Protein AF-A0A949HS24-F1 (afdb_monomer)

Secondary structure (DSSP, 8-state):
---------------------------SEEEEEEE-EETTEE--EEEEEEEEEESSSSS--B-S--EEEEEEEEBTTEEEEEEE--S--SSS-EEEEEEEEETT-SSPEEEEEEEEE---SS-STTTTTS-----S---TTEEETTEEE---SS-EE-STT-EE-S-BS-EE-STT-EE-S-BS-EE-STT-EE-SSBS-EE-STT-EE-S-BS-EE-STT-EE-S-BS-EE-STT-EE-S-BS-EE-SS-EE-S-BS-EE-SBS-EE-S-BS-EEPP-TT-B--EE-S-BS-EE-STT-EE-S-BS-EE-TT-TT-EE-S-BS-EE---

Structure (mmCIF, N/CA/C/O backbone):
data_AF-A0A949HS24-F1
#
_entry.id   AF-A0A949HS24-F1
#
loop_
_atom_site.group_PDB
_atom_site.id
_atom_site.type_symbol
_atom_site.label_atom_id
_atom_site.label_alt_id
_atom_site.label_comp_id
_atom_site.label_asym_id
_atom_site.label_entity_id
_atom_site.label_seq_id
_atom_site.pdbx_PDB_ins_code
_atom_site.Cartn_x
_atom_site.Cartn_y
_atom_site.Cartn_z
_atom_site.occupancy
_atom_site.B_iso_or_equiv
_atom_site.auth_seq_id
_atom_site.auth_comp_id
_atom_site.auth_asym_id
_atom_site.auth_atom_id
_atom_site.pdbx_PDB_model_num
ATOM 1 N N . MET A 1 1 ? 29.699 24.352 -92.758 1.00 46.31 1 MET A N 1
ATOM 2 C CA . MET A 1 1 ? 29.637 25.469 -91.787 1.00 46.31 1 MET A CA 1
ATOM 3 C C . MET A 1 1 ? 28.162 25.779 -91.529 1.00 46.31 1 MET A C 1
ATOM 5 O O . MET A 1 1 ? 27.441 25.884 -92.511 1.00 46.31 1 MET A O 1
ATOM 9 N N . LYS A 1 2 ? 27.755 25.915 -90.252 1.00 34.47 2 LYS A N 1
ATOM 10 C CA . LYS A 1 2 ? 26.398 26.187 -89.699 1.00 34.47 2 LYS A CA 1
ATOM 11 C C . LYS A 1 2 ? 25.590 24.983 -89.157 1.00 34.47 2 LYS A C 1
ATOM 13 O O . LYS A 1 2 ? 24.957 24.249 -89.901 1.00 34.47 2 LYS A O 1
ATOM 18 N N . SER A 1 3 ? 25.653 24.864 -87.823 1.00 43.09 3 SER A N 1
ATOM 19 C CA . SER A 1 3 ? 24.586 24.655 -86.820 1.00 43.09 3 SER A CA 1
ATOM 20 C C . SER A 1 3 ? 23.278 23.958 -87.217 1.00 43.09 3 SER A C 1
ATOM 22 O O . SER A 1 3 ? 22.531 24.488 -88.039 1.00 43.09 3 SER A O 1
ATOM 24 N N . ARG A 1 4 ? 22.925 22.891 -86.474 1.00 35.28 4 ARG A N 1
ATOM 25 C CA . ARG A 1 4 ? 21.539 22.569 -86.086 1.00 35.28 4 ARG A CA 1
ATOM 26 C C . ARG A 1 4 ? 21.479 21.976 -84.670 1.00 35.28 4 ARG A C 1
ATOM 28 O O . ARG A 1 4 ? 22.065 20.938 -84.392 1.00 35.28 4 ARG A O 1
ATOM 35 N N . ILE A 1 5 ? 20.756 22.685 -83.810 1.00 43.66 5 ILE A N 1
ATOM 36 C CA . ILE A 1 5 ? 20.233 22.289 -82.495 1.00 43.66 5 ILE A CA 1
ATOM 37 C C . ILE A 1 5 ? 19.350 21.040 -82.644 1.00 43.66 5 ILE A C 1
ATOM 39 O O . ILE A 1 5 ? 18.548 21.011 -83.574 1.00 43.66 5 ILE A O 1
ATOM 43 N N . LEU A 1 6 ? 19.410 20.082 -81.709 1.00 28.95 6 LEU A N 1
ATOM 44 C CA . LEU A 1 6 ? 18.224 19.303 -81.330 1.00 28.95 6 LEU A CA 1
ATOM 45 C C . LEU A 1 6 ? 18.291 18.865 -79.859 1.00 28.95 6 LEU A C 1
ATOM 47 O O . LEU A 1 6 ? 19.141 18.083 -79.442 1.00 28.95 6 LEU A O 1
ATOM 51 N N . MET A 1 7 ? 17.363 19.429 -79.094 1.00 38.25 7 MET A N 1
ATOM 52 C CA . MET A 1 7 ? 16.949 19.028 -77.756 1.00 38.25 7 MET A CA 1
ATOM 53 C C . MET A 1 7 ? 16.260 17.660 -77.855 1.00 38.25 7 MET A C 1
ATOM 55 O O . MET A 1 7 ? 15.370 17.503 -78.689 1.00 38.25 7 MET A O 1
ATOM 59 N N . PHE A 1 8 ? 16.643 16.684 -77.029 1.00 32.34 8 PHE A N 1
ATOM 60 C CA . PHE A 1 8 ? 15.921 15.413 -76.924 1.00 32.34 8 PHE A CA 1
ATOM 61 C C . PHE A 1 8 ? 15.539 15.126 -75.476 1.00 32.34 8 PHE A C 1
ATOM 63 O O . PHE A 1 8 ? 16.368 14.830 -74.618 1.00 32.34 8 PHE A O 1
ATOM 70 N N . THR A 1 9 ? 14.237 15.244 -75.245 1.00 33.06 9 THR A N 1
ATOM 71 C CA . THR A 1 9 ? 13.494 14.816 -74.067 1.00 33.06 9 THR A CA 1
ATOM 72 C C . THR A 1 9 ? 13.588 13.297 -73.922 1.00 33.06 9 THR A C 1
ATOM 74 O O . THR A 1 9 ? 13.291 12.566 -74.866 1.00 33.06 9 THR A O 1
ATOM 77 N N . VAL A 1 10 ? 13.980 12.811 -72.744 1.00 32.09 10 VAL A N 1
ATOM 78 C CA . VAL A 1 10 ? 13.960 11.381 -72.407 1.00 32.09 10 VAL A CA 1
ATOM 79 C C . VAL A 1 10 ? 12.617 11.063 -71.753 1.00 32.09 10 VAL A C 1
ATOM 81 O O . VAL A 1 10 ? 12.329 11.522 -70.651 1.00 32.09 10 VAL A O 1
ATOM 84 N N . LEU A 1 11 ? 11.792 10.283 -72.451 1.00 29.22 11 LEU A N 1
ATOM 85 C CA . LEU A 1 11 ? 10.584 9.666 -71.912 1.00 29.22 11 LEU A CA 1
ATOM 86 C C . LEU A 1 11 ? 10.988 8.371 -71.192 1.00 29.22 11 LEU A C 1
ATOM 88 O O . LEU A 1 11 ? 11.391 7.403 -71.835 1.00 29.22 11 LEU A O 1
ATOM 92 N N . VAL A 1 12 ? 10.906 8.356 -69.862 1.00 35.06 12 VAL A N 1
ATOM 93 C CA . VAL A 1 12 ? 11.122 7.149 -69.051 1.00 35.06 12 VAL A CA 1
ATOM 94 C C . VAL A 1 12 ? 9.802 6.383 -68.957 1.00 35.06 12 VAL A C 1
ATOM 96 O O . VAL A 1 12 ? 8.888 6.807 -68.257 1.00 35.06 12 VAL A O 1
ATOM 99 N N . LEU A 1 13 ? 9.699 5.243 -69.645 1.00 31.75 13 LEU A N 1
ATOM 100 C CA . LEU A 1 13 ? 8.680 4.234 -69.348 1.00 31.75 13 LEU A CA 1
ATOM 101 C C . LEU A 1 13 ? 9.205 3.328 -68.227 1.00 31.75 13 LEU A C 1
ATOM 103 O O . LEU A 1 13 ? 10.006 2.424 -68.463 1.00 31.75 13 LEU A O 1
ATOM 107 N N . ALA A 1 14 ? 8.760 3.593 -66.999 1.00 34.56 14 ALA A N 1
ATOM 108 C CA . ALA A 1 14 ? 8.980 2.721 -65.854 1.00 34.56 14 ALA A CA 1
ATOM 109 C C . ALA A 1 14 ? 7.947 1.582 -65.875 1.00 34.56 14 ALA A C 1
ATOM 111 O O . ALA A 1 14 ? 6.779 1.796 -65.565 1.00 34.56 14 ALA A O 1
ATOM 112 N N . ASN A 1 15 ? 8.371 0.368 -66.229 1.00 34.06 15 ASN A N 1
ATOM 113 C CA . ASN A 1 15 ? 7.622 -0.839 -65.882 1.00 34.06 15 ASN A CA 1
ATOM 114 C C . ASN A 1 15 ? 8.019 -1.235 -64.455 1.00 34.06 15 ASN A C 1
ATOM 116 O O . ASN A 1 15 ? 9.086 -1.806 -64.235 1.00 34.06 15 ASN A O 1
ATOM 120 N N . SER A 1 16 ? 7.184 -0.884 -63.480 1.00 33.69 16 SER A N 1
ATOM 121 C CA . SER A 1 16 ? 7.313 -1.319 -62.092 1.00 33.69 16 SER A CA 1
ATOM 122 C C . SER A 1 16 ? 6.745 -2.731 -61.935 1.00 33.69 16 SER A C 1
ATOM 124 O O . SER A 1 16 ? 5.535 -2.935 -61.940 1.00 33.69 16 SER A O 1
ATOM 126 N N . ILE A 1 17 ? 7.621 -3.721 -61.755 1.00 40.28 17 ILE A N 1
ATOM 127 C CA . ILE A 1 17 ? 7.233 -4.998 -61.144 1.00 40.28 17 ILE A CA 1
ATOM 128 C C . ILE A 1 17 ? 7.280 -4.778 -59.623 1.00 40.28 17 ILE A C 1
ATOM 130 O O . ILE A 1 17 ? 8.363 -4.502 -59.103 1.00 40.28 17 ILE A O 1
ATOM 134 N N . PRO A 1 18 ? 6.160 -4.866 -58.881 1.00 39.09 18 PRO A N 1
ATOM 135 C CA . PRO A 1 18 ? 6.202 -4.775 -57.430 1.00 39.09 18 PRO A CA 1
ATOM 136 C C . PRO A 1 18 ? 6.715 -6.105 -56.870 1.00 39.09 18 PRO A C 1
ATOM 138 O O . PRO A 1 18 ? 5.983 -7.091 -56.804 1.00 39.09 18 PRO A O 1
ATOM 141 N N . VAL A 1 19 ? 7.979 -6.149 -56.448 1.00 41.03 19 VAL A N 1
ATOM 142 C CA . VAL A 1 19 ? 8.436 -7.209 -55.543 1.00 41.03 19 VAL A CA 1
ATOM 143 C C . VAL A 1 19 ? 7.942 -6.839 -54.149 1.00 41.03 19 VAL A C 1
ATOM 145 O O . VAL A 1 19 ? 8.455 -5.923 -53.511 1.00 41.03 19 VAL A O 1
ATOM 148 N N . ILE A 1 20 ? 6.902 -7.536 -53.692 1.00 43.12 20 ILE A N 1
ATOM 149 C CA . ILE A 1 20 ? 6.440 -7.485 -52.305 1.00 43.12 20 ILE A CA 1
ATOM 150 C C . ILE A 1 20 ? 7.505 -8.188 -51.462 1.00 43.12 20 ILE A C 1
ATOM 152 O O . ILE A 1 20 ? 7.497 -9.414 -51.357 1.00 43.12 20 ILE A O 1
ATOM 156 N N . ASN A 1 21 ? 8.431 -7.433 -50.871 1.00 38.75 21 ASN A N 1
ATOM 157 C CA . ASN A 1 21 ? 9.353 -8.002 -49.897 1.00 38.75 21 ASN A CA 1
ATOM 158 C C . ASN A 1 21 ? 8.665 -7.997 -48.528 1.00 38.75 21 ASN A C 1
ATOM 160 O O . ASN A 1 21 ? 8.475 -6.949 -47.911 1.00 38.75 21 ASN A O 1
ATOM 164 N N . ARG A 1 22 ? 8.224 -9.178 -48.082 1.00 40.25 22 ARG A N 1
ATOM 165 C CA . ARG A 1 22 ? 7.736 -9.366 -46.714 1.00 40.25 22 ARG A CA 1
ATOM 166 C C . ARG A 1 22 ? 8.918 -9.209 -45.760 1.00 40.25 22 ARG A C 1
ATOM 168 O O . ARG A 1 22 ? 9.948 -9.847 -45.956 1.00 40.25 22 ARG A O 1
ATOM 175 N N . GLY A 1 23 ? 8.751 -8.350 -44.757 1.00 39.53 23 GLY A N 1
ATOM 176 C CA . GLY A 1 23 ? 9.750 -8.076 -43.732 1.00 39.53 23 GLY A CA 1
ATOM 177 C C . GLY A 1 23 ? 10.108 -9.331 -42.942 1.00 39.53 23 GLY A C 1
ATOM 178 O O . GLY A 1 23 ? 9.367 -9.748 -42.057 1.00 39.53 23 GLY A O 1
ATOM 179 N N . PHE A 1 24 ? 11.263 -9.902 -43.262 1.00 40.25 24 PHE A N 1
ATOM 180 C CA . PHE A 1 24 ? 12.080 -10.658 -42.324 1.00 40.25 24 PHE A CA 1
ATOM 181 C C . PHE A 1 24 ? 13.229 -9.746 -41.899 1.00 40.25 24 PHE A C 1
ATOM 183 O O . PHE A 1 24 ? 13.672 -8.924 -42.702 1.00 40.25 24 PHE A O 1
ATOM 190 N N . ALA A 1 25 ? 13.674 -9.863 -40.646 1.00 43.44 25 ALA A N 1
ATOM 191 C CA . ALA A 1 25 ? 14.806 -9.120 -40.100 1.00 43.44 25 ALA A CA 1
ATOM 192 C C . ALA A 1 25 ? 15.972 -9.118 -41.104 1.00 43.44 25 ALA A C 1
ATOM 194 O O . ALA A 1 25 ? 16.577 -10.155 -41.377 1.00 43.44 25 ALA A O 1
ATOM 195 N N . GLN A 1 26 ? 16.208 -7.966 -41.730 1.00 52.50 26 GLN A N 1
ATOM 196 C CA . GLN A 1 26 ? 17.158 -7.842 -42.824 1.00 52.50 26 GLN A CA 1
ATOM 197 C C . GLN A 1 26 ? 18.569 -7.896 -42.225 1.00 52.50 26 GLN A C 1
ATOM 199 O O . GLN A 1 26 ? 18.889 -7.113 -41.331 1.00 52.50 26 GLN A O 1
ATOM 204 N N . GLY A 1 27 ? 19.384 -8.861 -42.664 1.00 61.06 27 GLY A N 1
ATOM 205 C CA . GLY A 1 27 ? 20.798 -8.937 -42.288 1.00 61.06 27 GLY A CA 1
ATOM 206 C C . GLY A 1 27 ? 21.569 -7.672 -42.692 1.00 61.06 27 GLY A C 1
ATOM 207 O O . GLY A 1 27 ? 21.056 -6.830 -43.425 1.00 61.06 27 GLY A O 1
ATOM 208 N N . THR A 1 28 ? 22.819 -7.543 -42.244 1.00 71.69 28 THR A N 1
ATOM 209 C CA . THR A 1 28 ? 23.686 -6.374 -42.512 1.00 71.69 28 THR A CA 1
ATOM 210 C C . THR A 1 28 ? 24.100 -6.226 -43.982 1.00 71.69 28 THR A C 1
ATOM 212 O O . THR A 1 28 ? 24.678 -5.210 -44.369 1.00 71.69 28 THR A O 1
ATOM 215 N N . VAL A 1 29 ? 23.759 -7.210 -44.819 1.00 80.12 29 VAL A N 1
ATOM 216 C CA . VAL A 1 29 ? 23.989 -7.192 -46.261 1.00 80.12 29 VAL A CA 1
ATOM 217 C C . VAL A 1 29 ? 23.013 -6.263 -46.988 1.00 80.12 29 VAL A C 1
ATOM 219 O O . VAL A 1 29 ? 21.792 -6.339 -46.833 1.00 80.12 29 VAL A O 1
ATOM 222 N N . PHE A 1 30 ? 23.546 -5.427 -47.872 1.00 80.44 30 PHE A N 1
ATOM 223 C CA . PHE A 1 30 ? 22.763 -4.632 -48.812 1.00 80.44 30 PHE A CA 1
ATOM 224 C C . PHE A 1 30 ? 23.268 -4.818 -50.242 1.00 80.44 30 PHE A C 1
ATOM 226 O O . PHE A 1 30 ? 24.406 -5.209 -50.487 1.00 80.44 30 PHE A O 1
ATOM 233 N N . THR A 1 31 ? 22.397 -4.553 -51.214 1.00 85.44 31 THR A N 1
ATOM 234 C CA . THR A 1 31 ? 22.759 -4.602 -52.634 1.00 85.44 31 THR A CA 1
ATOM 235 C C . THR A 1 31 ? 23.235 -3.229 -53.086 1.00 85.44 31 THR A C 1
ATOM 237 O O . THR A 1 31 ? 22.497 -2.252 -52.976 1.00 85.44 31 THR A O 1
ATOM 240 N N . TYR A 1 32 ? 24.445 -3.162 -53.630 1.00 88.31 32 TYR A N 1
ATOM 241 C CA . TYR A 1 32 ? 24.998 -1.968 -54.251 1.00 88.31 32 TYR A CA 1
ATOM 242 C C . TYR A 1 32 ? 24.965 -2.111 -55.777 1.00 88.31 32 TYR A C 1
ATOM 244 O O . TYR A 1 32 ? 25.468 -3.089 -56.336 1.00 88.31 32 TYR A O 1
ATOM 252 N N . GLN A 1 33 ? 24.356 -1.135 -56.450 1.00 89.69 33 GLN A N 1
ATOM 253 C CA . GLN A 1 33 ? 24.297 -1.054 -57.909 1.00 89.69 33 GLN A CA 1
ATOM 254 C C . GLN A 1 33 ? 25.063 0.174 -58.381 1.00 89.69 33 GLN A C 1
ATOM 256 O O . GLN A 1 33 ? 24.811 1.286 -57.918 1.00 89.69 33 GLN A O 1
ATOM 261 N N . GLY A 1 34 ? 25.985 -0.028 -59.319 1.00 88.94 34 GLY A N 1
ATOM 262 C CA . GLY A 1 34 ? 26.837 1.032 -59.842 1.00 88.94 34 GLY A CA 1
ATOM 263 C C . GLY A 1 34 ? 26.963 0.982 -61.359 1.00 88.94 34 GLY A C 1
ATOM 264 O O . GLY A 1 34 ? 26.613 -0.009 -62.006 1.00 88.94 34 GLY A O 1
ATOM 265 N N . ARG A 1 35 ? 27.481 2.074 -61.932 1.00 90.81 35 ARG A N 1
ATOM 266 C CA . ARG A 1 35 ? 27.842 2.158 -63.349 1.00 90.81 35 ARG A CA 1
ATOM 267 C C . ARG A 1 35 ? 29.320 2.503 -63.508 1.00 90.81 35 ARG A C 1
ATOM 269 O O . ARG A 1 35 ? 29.745 3.582 -63.110 1.00 90.81 35 ARG A O 1
ATOM 276 N N . LEU A 1 36 ? 30.075 1.613 -64.137 1.00 89.75 36 LEU A N 1
ATOM 277 C CA . LEU A 1 36 ? 31.473 1.768 -64.506 1.00 89.75 36 LEU A CA 1
ATOM 278 C C . LEU A 1 36 ? 31.596 2.246 -65.960 1.00 89.75 36 LEU A C 1
ATOM 280 O O . LEU A 1 36 ? 31.077 1.628 -66.893 1.00 89.75 36 LEU A O 1
ATOM 284 N N . ILE A 1 37 ? 32.307 3.353 -66.155 1.00 86.56 37 ILE A N 1
ATOM 285 C CA . ILE A 1 37 ? 32.570 3.950 -67.467 1.00 86.56 37 ILE A CA 1
ATOM 286 C C . ILE A 1 37 ? 34.082 4.006 -67.661 1.00 86.56 37 ILE A C 1
ATOM 288 O O . ILE A 1 37 ? 34.811 4.424 -66.766 1.00 86.56 37 ILE A O 1
ATOM 292 N N . THR A 1 38 ? 34.543 3.585 -68.833 1.00 80.69 38 THR A N 1
ATOM 293 C CA . THR A 1 38 ? 35.940 3.711 -69.261 1.00 80.69 38 THR A CA 1
ATOM 294 C C . THR A 1 38 ? 36.091 4.891 -70.220 1.00 80.69 38 THR A C 1
ATOM 296 O O . THR A 1 38 ? 35.104 5.453 -70.698 1.00 80.69 38 THR A O 1
ATOM 299 N N . THR A 1 39 ? 37.326 5.240 -70.575 1.00 78.62 39 THR A N 1
ATOM 300 C CA . THR A 1 39 ? 37.609 6.264 -71.597 1.00 78.62 39 THR A CA 1
ATOM 301 C C . THR A 1 39 ? 37.005 5.945 -72.970 1.00 78.62 39 THR A C 1
ATOM 303 O O . THR A 1 39 ? 36.770 6.863 -73.749 1.00 78.62 39 THR A O 1
ATOM 306 N N . ASN A 1 40 ? 36.693 4.674 -73.245 1.00 79.81 40 ASN A N 1
ATOM 307 C CA . ASN A 1 40 ? 36.136 4.202 -74.515 1.00 79.81 40 ASN A CA 1
ATOM 308 C C . ASN A 1 40 ? 34.626 3.899 -74.447 1.00 79.81 40 ASN A C 1
ATOM 310 O O . ASN A 1 40 ? 34.084 3.274 -75.357 1.00 79.81 40 ASN A O 1
ATOM 314 N N . GLY A 1 41 ? 33.939 4.324 -73.380 1.00 85.44 41 GLY A N 1
ATOM 315 C CA . GLY A 1 41 ? 32.509 4.075 -73.166 1.00 85.44 41 GLY A CA 1
ATOM 316 C C . GLY A 1 41 ? 32.217 3.135 -71.988 1.00 85.44 41 GLY A C 1
ATOM 317 O O . GLY A 1 41 ? 33.103 2.876 -71.166 1.00 85.44 41 GLY A O 1
ATOM 318 N N . PRO A 1 42 ? 30.966 2.654 -71.845 1.00 88.75 42 PRO A N 1
ATOM 319 C CA . PRO A 1 42 ? 30.566 1.781 -70.742 1.00 88.75 42 PRO A CA 1
ATOM 320 C C . PRO A 1 42 ? 31.430 0.517 -70.677 1.00 88.75 42 PRO A C 1
ATOM 322 O O . PRO A 1 42 ? 31.668 -0.128 -71.696 1.00 88.75 42 PRO A O 1
ATOM 325 N N . ALA A 1 43 ? 31.903 0.163 -69.482 1.00 87.56 43 ALA A N 1
ATOM 326 C CA . ALA A 1 43 ? 32.739 -1.020 -69.298 1.00 87.56 43 ALA A CA 1
ATOM 327 C C . ALA A 1 43 ? 31.958 -2.320 -69.571 1.00 87.56 43 ALA A C 1
ATOM 329 O O . ALA A 1 43 ? 30.753 -2.400 -69.321 1.00 87.56 43 ALA A O 1
ATOM 330 N N . ALA A 1 44 ? 32.645 -3.353 -70.055 1.00 88.50 44 ALA A N 1
ATOM 331 C CA . ALA A 1 44 ? 32.075 -4.681 -70.253 1.00 88.50 44 ALA A CA 1
ATOM 332 C C . ALA A 1 44 ? 33.119 -5.760 -69.938 1.00 88.50 44 ALA A C 1
ATOM 334 O O . ALA A 1 44 ? 34.287 -5.604 -70.290 1.00 88.50 44 ALA A O 1
ATOM 335 N N . GLY A 1 45 ? 32.700 -6.844 -69.285 1.00 88.94 45 GLY A N 1
ATOM 336 C CA . GLY A 1 45 ? 33.576 -7.952 -68.887 1.00 88.94 45 GLY A CA 1
ATOM 337 C C . GLY A 1 45 ? 33.656 -8.142 -67.372 1.00 88.94 45 GLY A C 1
ATOM 338 O O . GLY A 1 45 ? 32.852 -7.589 -66.624 1.00 88.94 45 GLY A O 1
ATOM 339 N N . ALA A 1 46 ? 34.608 -8.960 -66.921 1.00 89.75 46 ALA A N 1
ATOM 340 C CA . ALA A 1 46 ? 34.803 -9.276 -65.507 1.00 89.75 46 ALA A CA 1
ATOM 341 C C . ALA A 1 46 ? 35.838 -8.344 -64.858 1.00 89.75 46 ALA A C 1
ATOM 343 O O . ALA A 1 46 ? 36.946 -8.173 -65.377 1.00 89.75 46 ALA A O 1
ATOM 344 N N . TYR A 1 47 ? 35.489 -7.786 -63.701 1.00 90.75 47 TYR A N 1
ATOM 345 C CA . TYR A 1 47 ? 36.334 -6.882 -62.922 1.00 90.75 47 TYR A CA 1
ATOM 346 C C . TYR A 1 47 ? 36.413 -7.345 -61.471 1.00 90.75 47 TYR A C 1
ATOM 348 O O . TYR A 1 47 ? 35.421 -7.819 -60.922 1.00 90.75 47 TYR A O 1
ATOM 356 N N . ASP A 1 48 ? 37.565 -7.162 -60.834 1.00 91.25 48 ASP A N 1
ATOM 357 C CA . ASP A 1 48 ? 37.630 -7.245 -59.376 1.00 91.25 48 ASP A CA 1
ATOM 358 C C . ASP A 1 48 ? 37.324 -5.858 -58.811 1.00 91.25 48 ASP A C 1
ATOM 360 O O . ASP A 1 48 ? 37.855 -4.848 -59.294 1.00 91.25 48 ASP A O 1
ATOM 364 N N . MET A 1 49 ? 36.467 -5.806 -57.794 1.00 92.88 49 MET A N 1
ATOM 365 C CA . MET A 1 49 ? 36.044 -4.570 -57.144 1.00 92.88 49 MET A CA 1
ATOM 366 C C . MET A 1 49 ? 36.303 -4.652 -55.644 1.00 92.88 49 MET A C 1
ATOM 368 O O . MET A 1 49 ? 35.837 -5.578 -54.983 1.00 92.88 49 MET A O 1
ATOM 372 N N . ALA A 1 50 ? 37.047 -3.681 -55.125 1.00 93.00 50 ALA A N 1
ATOM 373 C CA . ALA A 1 50 ? 37.299 -3.504 -53.704 1.00 93.00 50 ALA A CA 1
ATOM 374 C C . ALA A 1 50 ? 36.460 -2.337 -53.175 1.00 93.00 50 ALA A C 1
ATOM 376 O O . ALA A 1 50 ? 36.380 -1.287 -53.813 1.00 93.00 50 ALA A O 1
ATOM 377 N N . PHE A 1 51 ? 35.855 -2.518 -52.008 1.00 94.06 51 PHE A N 1
ATOM 378 C CA . PHE A 1 51 ? 34.964 -1.568 -51.365 1.00 94.06 51 PHE A CA 1
ATOM 379 C C . PHE A 1 51 ? 35.428 -1.309 -49.936 1.00 94.06 51 PHE A C 1
ATOM 381 O O . PHE A 1 51 ? 35.515 -2.236 -49.129 1.00 94.06 51 PHE A O 1
ATOM 388 N N . THR A 1 52 ? 35.670 -0.044 -49.609 1.00 94.19 52 THR A N 1
ATOM 389 C CA . THR A 1 52 ? 36.110 0.377 -48.273 1.00 94.19 52 THR A CA 1
ATOM 390 C C . THR A 1 52 ? 35.242 1.534 -47.801 1.00 94.19 52 THR A C 1
ATOM 392 O O . THR A 1 52 ? 35.011 2.482 -48.553 1.00 94.19 52 THR A O 1
ATOM 395 N N . LEU A 1 53 ? 34.753 1.472 -46.562 1.00 92.12 53 LEU A N 1
ATOM 396 C CA . LEU A 1 53 ? 34.000 2.571 -45.963 1.00 92.12 53 LEU A CA 1
ATOM 397 C C . LEU A 1 53 ? 34.916 3.522 -45.205 1.00 92.12 53 LEU A C 1
ATOM 399 O O . LEU A 1 53 ? 35.833 3.095 -44.509 1.00 92.12 53 LEU A O 1
ATOM 403 N N . TYR A 1 54 ? 34.597 4.806 -45.298 1.00 93.19 54 TYR A N 1
ATOM 404 C CA . TYR A 1 54 ? 35.265 5.885 -44.587 1.00 93.19 54 TYR A CA 1
ATOM 405 C C . TYR A 1 54 ? 34.271 6.767 -43.832 1.00 93.19 54 TYR A C 1
ATOM 407 O O . TYR A 1 54 ? 33.096 6.865 -44.201 1.00 93.19 54 TYR A O 1
ATOM 415 N N . ASP A 1 55 ? 34.769 7.448 -42.803 1.00 90.88 55 ASP A N 1
ATOM 416 C CA . ASP A 1 55 ? 34.046 8.454 -42.014 1.00 90.88 55 ASP A CA 1
ATOM 417 C C . ASP A 1 55 ? 34.052 9.867 -42.640 1.00 90.88 55 ASP A C 1
ATOM 419 O O . ASP A 1 55 ? 33.451 10.783 -42.081 1.00 90.88 55 ASP A O 1
ATOM 423 N N . ALA A 1 56 ? 34.692 10.053 -43.804 1.00 89.62 56 ALA A N 1
ATOM 424 C CA . ALA A 1 56 ? 34.761 11.332 -44.515 1.00 89.62 56 ALA A CA 1
ATOM 425 C C . ALA A 1 56 ? 34.861 11.187 -46.051 1.00 89.62 56 ALA A C 1
ATOM 427 O O . ALA A 1 56 ? 35.343 10.182 -46.586 1.00 89.62 56 ALA A O 1
ATOM 428 N N . ALA A 1 57 ? 34.463 12.246 -46.772 1.00 86.44 57 ALA A N 1
ATOM 429 C CA . ALA A 1 57 ? 34.458 12.316 -48.243 1.00 86.44 57 ALA A CA 1
ATOM 430 C C . ALA A 1 57 ? 35.852 12.258 -48.897 1.00 86.44 57 ALA A C 1
ATOM 432 O O . ALA A 1 57 ? 35.984 11.820 -50.040 1.00 86.44 57 ALA A O 1
ATOM 433 N N . GLY A 1 58 ? 36.885 12.688 -48.173 1.00 87.69 58 GLY A N 1
ATOM 434 C CA . GLY A 1 58 ? 38.296 12.593 -48.540 1.00 87.69 58 GLY A CA 1
ATOM 435 C C . GLY A 1 58 ? 39.149 12.600 -47.270 1.00 87.69 58 GLY A C 1
ATOM 436 O O . GLY A 1 58 ? 38.767 13.228 -46.283 1.00 87.69 58 GLY A O 1
ATOM 437 N N . GLY A 1 59 ? 40.269 11.873 -47.263 1.00 83.75 59 GLY A N 1
ATOM 438 C CA . GLY A 1 59 ? 40.974 11.559 -46.012 1.00 83.75 59 GLY A CA 1
ATOM 439 C C . GLY A 1 59 ? 40.150 10.616 -45.123 1.00 83.75 59 GLY A C 1
ATOM 440 O O . GLY A 1 59 ? 39.519 9.698 -45.642 1.00 83.75 59 GLY A O 1
ATOM 441 N N . GLY A 1 60 ? 40.138 10.840 -43.809 1.00 87.44 60 GLY A N 1
ATOM 442 C CA . GLY A 1 60 ? 39.311 10.077 -42.863 1.00 87.44 60 GLY A CA 1
ATOM 443 C C . GLY A 1 60 ? 39.841 8.684 -42.507 1.00 87.44 60 GLY A C 1
ATOM 444 O O . GLY A 1 60 ? 40.810 8.194 -43.094 1.00 87.44 60 GLY A O 1
ATOM 445 N N . ASN A 1 61 ? 39.192 8.052 -41.531 1.00 91.19 61 ASN A N 1
ATOM 446 C CA . ASN A 1 61 ? 39.517 6.706 -41.066 1.00 91.19 61 ASN A CA 1
ATOM 447 C C . ASN A 1 61 ? 38.667 5.660 -41.786 1.00 91.19 61 ASN A C 1
ATOM 449 O O . ASN A 1 61 ? 37.510 5.906 -42.133 1.00 91.19 61 ASN A O 1
ATOM 453 N N . VAL A 1 62 ? 39.244 4.472 -41.975 1.00 91.56 62 VAL A N 1
ATOM 454 C CA . VAL A 1 62 ? 38.508 3.304 -42.467 1.00 91.56 62 VAL A CA 1
ATOM 455 C C . VAL A 1 62 ? 37.546 2.821 -41.382 1.00 91.56 62 VAL A C 1
ATOM 457 O O . VAL A 1 62 ? 37.933 2.683 -40.222 1.00 91.56 62 VAL A O 1
ATOM 460 N N . VAL A 1 63 ? 36.305 2.536 -41.768 1.00 86.38 63 VAL A N 1
ATOM 461 C CA . VAL A 1 63 ? 35.257 2.018 -40.886 1.00 86.38 63 VAL A CA 1
ATOM 462 C C . VAL A 1 63 ? 34.909 0.590 -41.305 1.00 86.38 63 VAL A C 1
ATOM 464 O O . VAL A 1 63 ? 34.352 0.367 -42.376 1.00 86.38 63 VAL A O 1
ATOM 467 N N . GLY A 1 64 ? 35.207 -0.385 -40.447 1.00 84.69 64 GLY A N 1
ATOM 468 C CA . GLY A 1 64 ? 34.976 -1.803 -40.736 1.00 84.69 64 GLY A CA 1
ATOM 469 C C . GLY A 1 64 ? 36.018 -2.421 -41.671 1.00 84.69 64 GLY A C 1
ATOM 470 O O . GLY A 1 64 ? 37.092 -1.866 -41.895 1.00 84.69 64 GLY A O 1
ATOM 471 N N . ASN A 1 65 ? 35.702 -3.605 -42.196 1.00 86.81 65 ASN A N 1
ATOM 472 C CA . ASN A 1 65 ? 36.604 -4.356 -43.068 1.00 86.81 65 ASN A CA 1
ATOM 473 C C . ASN A 1 65 ? 36.389 -3.986 -44.539 1.00 86.81 65 ASN A C 1
ATOM 475 O O . ASN A 1 65 ? 35.254 -3.829 -44.986 1.00 86.81 65 ASN A O 1
ATOM 479 N N . ALA A 1 66 ? 37.478 -3.909 -45.305 1.00 89.06 66 ALA A N 1
ATOM 480 C CA . ALA A 1 66 ? 37.393 -3.801 -46.756 1.00 89.06 66 ALA A CA 1
ATOM 481 C C . ALA A 1 66 ? 36.832 -5.100 -47.354 1.00 89.06 66 ALA A C 1
ATOM 483 O O . ALA A 1 66 ? 37.204 -6.202 -46.943 1.00 89.06 66 ALA A O 1
ATOM 484 N N . LEU A 1 67 ? 35.952 -4.962 -48.340 1.00 92.12 67 LEU A N 1
ATOM 485 C CA . LEU A 1 67 ? 35.337 -6.073 -49.057 1.00 92.12 67 LEU A CA 1
ATOM 486 C C . LEU A 1 67 ? 35.912 -6.145 -50.464 1.00 92.12 67 LEU A C 1
ATOM 488 O O . LEU A 1 67 ? 36.013 -5.122 -51.132 1.00 92.12 67 LEU A O 1
ATOM 492 N N . THR A 1 68 ? 36.235 -7.345 -50.935 1.00 91.00 68 THR A N 1
ATOM 493 C CA . THR A 1 68 ? 36.666 -7.556 -52.320 1.00 91.00 68 THR A CA 1
ATOM 494 C C . THR A 1 68 ? 35.756 -8.574 -52.981 1.00 91.00 68 THR A C 1
ATOM 496 O O . THR A 1 68 ? 35.682 -9.726 -52.556 1.00 91.00 68 THR A O 1
ATOM 499 N N . ASN A 1 69 ? 35.092 -8.156 -54.052 1.00 88.00 69 ASN A N 1
ATOM 500 C CA . ASN A 1 69 ? 34.307 -9.018 -54.919 1.00 88.00 69 ASN A CA 1
ATOM 501 C C . ASN A 1 69 ? 35.115 -9.256 -56.198 1.00 88.00 69 ASN A C 1
ATOM 503 O O . ASN A 1 69 ? 35.341 -8.328 -56.977 1.00 88.00 69 ASN A O 1
ATOM 507 N N . SER A 1 70 ? 35.560 -10.492 -56.412 1.00 89.06 70 SER A N 1
ATOM 508 C CA . SER A 1 70 ? 36.319 -10.863 -57.609 1.00 89.06 70 SER A CA 1
ATOM 509 C C . SER A 1 70 ? 35.404 -11.263 -58.763 1.00 89.06 70 SER A C 1
ATOM 511 O O . SER A 1 70 ? 34.311 -11.788 -58.544 1.00 89.06 70 SER A O 1
ATOM 513 N N . ALA A 1 71 ? 35.867 -11.047 -59.995 1.00 87.00 71 ALA A N 1
ATOM 514 C CA . ALA A 1 71 ? 35.162 -11.415 -61.226 1.00 87.00 71 ALA A CA 1
ATOM 515 C C . ALA A 1 71 ? 33.697 -10.920 -61.310 1.00 87.00 71 ALA A C 1
ATOM 517 O O . ALA A 1 71 ? 32.823 -11.594 -61.862 1.00 87.00 71 ALA A O 1
ATOM 518 N N . VAL A 1 72 ? 33.423 -9.714 -60.803 1.00 89.75 72 VAL A N 1
ATOM 519 C CA . VAL A 1 72 ? 32.129 -9.032 -60.937 1.00 89.75 72 VAL A CA 1
ATOM 520 C C . VAL A 1 72 ? 31.846 -8.798 -62.416 1.00 89.75 72 VAL A C 1
ATOM 522 O O . VAL A 1 72 ? 32.616 -8.142 -63.120 1.00 89.75 72 VAL A O 1
ATOM 525 N N . THR A 1 73 ? 30.726 -9.335 -62.894 1.00 91.50 73 THR A N 1
ATOM 526 C CA . THR A 1 73 ? 30.300 -9.153 -64.283 1.00 91.50 73 THR A CA 1
ATOM 527 C C . THR A 1 73 ? 29.745 -7.748 -64.470 1.00 91.50 73 THR A C 1
ATOM 529 O O . THR A 1 73 ? 28.758 -7.369 -63.841 1.00 91.50 73 THR A O 1
ATOM 532 N N . VAL A 1 74 ? 30.363 -6.989 -65.370 1.00 91.19 74 VAL A N 1
ATOM 533 C CA . VAL A 1 74 ? 29.916 -5.659 -65.784 1.00 91.19 74 VAL A CA 1
ATOM 534 C C . VAL A 1 74 ? 29.352 -5.762 -67.196 1.00 91.19 74 VAL A C 1
ATOM 536 O O . VAL A 1 74 ? 30.025 -6.244 -68.108 1.00 91.19 74 VAL A O 1
ATOM 539 N N . THR A 1 75 ? 28.111 -5.314 -67.391 1.00 91.25 75 THR A N 1
ATOM 540 C CA . THR A 1 75 ? 27.433 -5.337 -68.699 1.00 91.25 75 THR A CA 1
ATOM 541 C C . THR A 1 75 ? 26.891 -3.955 -69.023 1.00 91.25 75 THR A C 1
ATOM 543 O O . THR A 1 75 ? 26.110 -3.398 -68.255 1.00 91.25 75 THR A O 1
ATOM 546 N N . ASN A 1 76 ? 27.300 -3.391 -70.164 1.00 88.75 76 ASN A N 1
ATOM 547 C CA . ASN A 1 76 ? 26.949 -2.022 -70.564 1.00 88.75 76 ASN A CA 1
ATOM 548 C C . ASN A 1 76 ? 27.209 -0.992 -69.439 1.00 88.75 76 ASN A C 1
ATOM 550 O O . ASN A 1 76 ? 26.405 -0.102 -69.159 1.00 88.75 76 ASN A O 1
ATOM 554 N N . GLY A 1 77 ? 28.328 -1.171 -68.739 1.00 87.25 77 GLY A N 1
ATOM 555 C CA . GLY A 1 77 ? 28.753 -0.392 -67.586 1.00 87.25 77 GLY A CA 1
ATOM 556 C C . GLY A 1 77 ? 28.040 -0.719 -66.277 1.00 87.25 77 GLY A C 1
ATOM 557 O O . GLY A 1 77 ? 28.541 -0.317 -65.240 1.00 87.25 77 GLY A O 1
ATOM 558 N N . LEU A 1 78 ? 26.916 -1.431 -66.256 1.00 90.38 78 LEU A N 1
ATOM 559 C CA . LEU A 1 78 ? 26.181 -1.705 -65.018 1.00 90.38 78 LEU A CA 1
ATOM 560 C C . LEU A 1 78 ? 26.731 -2.931 -64.289 1.00 90.38 78 LEU A C 1
ATOM 562 O O . LEU A 1 78 ? 27.075 -3.936 -64.916 1.00 90.38 78 LEU A O 1
ATOM 566 N N . PHE A 1 79 ? 26.764 -2.850 -62.961 1.00 91.81 79 PHE A N 1
ATOM 567 C CA . PHE A 1 79 ? 27.078 -3.968 -62.078 1.00 91.81 79 PHE A CA 1
ATOM 568 C C . PHE A 1 79 ? 26.207 -3.943 -60.824 1.00 91.81 79 PHE A C 1
ATOM 570 O O . PHE A 1 79 ? 25.629 -2.921 -60.449 1.00 91.81 79 PHE A O 1
ATOM 577 N N . THR A 1 80 ? 26.103 -5.094 -60.171 1.00 90.12 80 THR A N 1
ATOM 578 C CA . THR A 1 80 ? 25.364 -5.270 -58.921 1.00 90.12 80 THR A CA 1
ATOM 579 C C . THR A 1 80 ? 26.146 -6.218 -58.028 1.00 90.12 80 THR A C 1
ATOM 581 O O . THR A 1 80 ? 26.520 -7.301 -58.474 1.00 90.12 80 THR A O 1
ATOM 584 N N . VAL A 1 81 ? 26.401 -5.816 -56.785 1.00 90.00 81 VAL A N 1
ATOM 585 C CA . VAL A 1 81 ? 27.126 -6.627 -55.800 1.00 90.00 81 VAL A CA 1
ATOM 586 C C . VAL A 1 81 ? 26.429 -6.578 -54.440 1.00 90.00 81 VAL A C 1
ATOM 588 O O . VAL A 1 81 ? 25.923 -5.522 -54.054 1.00 90.00 81 VAL A O 1
ATOM 591 N N . PRO A 1 82 ? 26.381 -7.692 -53.695 1.00 86.44 82 PRO A N 1
ATOM 592 C CA . PRO A 1 82 ? 26.052 -7.655 -52.279 1.00 86.44 82 PRO A CA 1
ATOM 593 C C . PRO A 1 82 ? 27.266 -7.157 -51.484 1.00 86.44 82 PRO A C 1
ATOM 595 O O . PRO A 1 82 ? 28.383 -7.629 -51.703 1.00 86.44 82 PRO A O 1
ATOM 598 N N . LEU A 1 83 ? 27.043 -6.226 -50.559 1.00 86.62 83 LEU A N 1
ATOM 599 C CA . LEU A 1 83 ? 28.042 -5.709 -49.626 1.00 86.62 83 LEU A CA 1
ATOM 600 C C . LEU A 1 83 ? 27.555 -5.926 -48.197 1.00 86.62 83 LEU A C 1
ATOM 602 O O . LEU A 1 83 ? 26.411 -5.608 -47.882 1.00 86.62 83 LEU A O 1
ATOM 606 N N . ASP A 1 84 ? 28.429 -6.439 -47.338 1.00 86.06 84 ASP A N 1
ATOM 607 C CA . ASP A 1 84 ? 28.164 -6.626 -45.915 1.00 86.06 84 ASP A CA 1
ATOM 608 C C . ASP A 1 84 ? 29.364 -6.135 -45.106 1.00 86.06 84 ASP A C 1
ATOM 610 O O . ASP A 1 84 ? 30.386 -6.809 -45.000 1.00 86.06 84 ASP A O 1
ATOM 614 N N . PHE A 1 85 ? 29.246 -4.928 -44.560 1.00 83.56 85 PHE A N 1
ATOM 615 C CA . PHE A 1 85 ? 30.274 -4.344 -43.699 1.00 83.56 85 PHE A CA 1
ATOM 616 C C . PHE A 1 85 ? 30.028 -4.645 -42.212 1.00 83.56 85 PHE A C 1
ATOM 618 O O . PHE A 1 85 ? 30.712 -4.093 -41.350 1.00 83.56 85 PHE A O 1
ATOM 625 N N . GLY A 1 86 ? 29.048 -5.495 -41.890 1.00 78.50 86 GLY A N 1
ATOM 626 C CA . GLY A 1 86 ? 28.586 -5.720 -40.528 1.00 78.50 86 GLY A CA 1
ATOM 627 C C . GLY A 1 86 ? 27.897 -4.490 -39.929 1.00 78.50 86 GLY A C 1
ATOM 628 O O . GLY A 1 86 ? 27.338 -3.642 -40.628 1.00 78.50 86 GLY A O 1
ATOM 629 N N . ASN A 1 87 ? 27.932 -4.387 -38.600 1.00 75.50 87 ASN A N 1
ATOM 630 C CA . ASN A 1 87 ? 27.241 -3.340 -37.847 1.00 75.50 87 ASN A CA 1
ATOM 631 C C . ASN A 1 87 ? 28.047 -2.026 -37.778 1.00 75.50 87 ASN A C 1
ATOM 633 O O . ASN A 1 87 ? 28.499 -1.619 -36.711 1.00 75.50 87 ASN A O 1
ATOM 637 N N . VAL A 1 88 ? 28.275 -1.385 -38.926 1.00 75.88 88 VAL A N 1
ATOM 638 C CA . VAL A 1 88 ? 29.090 -0.151 -39.040 1.00 75.88 88 VAL A CA 1
ATOM 639 C C . VAL A 1 88 ? 28.285 1.112 -39.350 1.00 75.88 88 VAL A C 1
ATOM 641 O O . VAL A 1 88 ? 28.833 2.220 -39.354 1.00 75.88 88 VAL A O 1
ATOM 644 N N . PHE A 1 89 ? 26.992 0.959 -39.632 1.00 77.94 89 PHE A N 1
ATOM 645 C CA . PHE A 1 89 ? 26.074 2.052 -39.937 1.00 77.94 89 PHE A CA 1
ATOM 646 C C . PHE A 1 89 ? 25.343 2.477 -38.657 1.00 77.94 89 PHE A C 1
ATOM 648 O O . PHE A 1 89 ? 24.265 1.987 -38.345 1.00 77.94 89 PHE A O 1
ATOM 655 N N . ASP A 1 90 ? 25.951 3.399 -37.914 1.00 69.00 90 ASP A N 1
ATOM 656 C CA . ASP A 1 90 ? 25.511 3.883 -36.593 1.00 69.00 90 ASP A CA 1
ATOM 657 C C . ASP A 1 90 ? 24.662 5.171 -36.649 1.00 69.00 90 ASP A C 1
ATOM 659 O O . ASP A 1 90 ? 24.403 5.799 -35.626 1.00 69.00 90 ASP A O 1
ATOM 663 N N . GLY A 1 91 ? 24.242 5.587 -37.846 1.00 70.81 91 GLY A N 1
ATOM 664 C CA . GLY A 1 91 ? 23.517 6.840 -38.082 1.00 70.81 91 GLY A CA 1
ATOM 665 C C . GLY A 1 91 ? 24.396 8.003 -38.553 1.00 70.81 91 GLY A C 1
ATOM 666 O O . GLY A 1 91 ? 23.864 8.969 -39.099 1.00 70.81 91 GLY A O 1
ATOM 667 N N . ASN A 1 92 ? 25.723 7.904 -38.441 1.00 77.69 92 ASN A N 1
ATOM 668 C CA . ASN A 1 92 ? 26.640 8.869 -39.046 1.00 77.69 92 ASN A CA 1
ATOM 669 C C . ASN A 1 92 ? 26.820 8.602 -40.555 1.00 77.69 92 ASN A C 1
ATOM 671 O O . ASN A 1 92 ? 26.674 7.475 -41.034 1.00 77.69 92 ASN A O 1
ATOM 675 N N . ALA A 1 93 ? 27.181 9.640 -41.315 1.00 82.06 93 ALA A N 1
ATOM 676 C CA . ALA A 1 93 ? 27.474 9.517 -42.743 1.00 82.06 93 ALA A CA 1
ATOM 677 C C . ALA A 1 93 ? 28.652 8.558 -43.002 1.00 82.06 93 ALA A C 1
ATOM 679 O O . ALA A 1 93 ? 29.615 8.499 -42.229 1.00 82.06 93 ALA A O 1
ATOM 680 N N . ARG A 1 94 ? 28.570 7.791 -44.094 1.00 88.94 94 ARG A N 1
ATOM 681 C CA . ARG A 1 94 ? 29.628 6.881 -44.549 1.00 88.94 94 ARG A CA 1
ATOM 682 C C . ARG A 1 94 ? 29.966 7.168 -45.999 1.00 88.94 94 ARG A C 1
ATOM 684 O O . ARG A 1 94 ? 29.075 7.442 -46.793 1.00 88.94 94 ARG A O 1
ATOM 691 N N . TRP A 1 95 ? 31.237 7.072 -46.364 1.00 91.88 95 TRP A N 1
ATOM 692 C CA . TRP A 1 95 ? 31.699 7.276 -47.734 1.00 91.88 95 TRP A CA 1
ATOM 693 C C . TRP A 1 95 ? 32.327 5.999 -48.271 1.00 91.88 95 TRP A C 1
ATOM 695 O O . TRP A 1 95 ? 33.313 5.509 -47.732 1.00 91.88 95 TRP A O 1
ATOM 705 N N . LEU A 1 96 ? 31.744 5.467 -49.338 1.00 92.81 96 LEU A N 1
ATOM 706 C CA . LEU A 1 96 ? 32.203 4.278 -50.035 1.00 92.81 96 LEU A CA 1
ATOM 707 C C . LEU A 1 96 ? 33.289 4.653 -51.041 1.00 92.81 96 LEU A C 1
ATOM 709 O O . LEU A 1 96 ? 33.041 5.370 -52.016 1.00 92.81 96 LEU A O 1
ATOM 713 N N . GLU A 1 97 ? 34.492 4.150 -50.804 1.00 94.62 97 GLU A N 1
ATOM 714 C CA . GLU A 1 97 ? 35.570 4.123 -51.780 1.00 94.62 97 GLU A CA 1
ATOM 715 C C . GLU A 1 97 ? 35.493 2.835 -52.597 1.00 94.62 97 GLU A C 1
ATOM 717 O O . GLU A 1 97 ? 35.272 1.757 -52.042 1.00 94.62 97 GLU A O 1
ATOM 722 N N . ILE A 1 98 ? 35.676 2.956 -53.914 1.00 94.00 98 ILE A N 1
ATOM 723 C CA . ILE A 1 98 ? 35.621 1.829 -54.843 1.00 94.00 98 ILE A CA 1
ATOM 724 C C . ILE A 1 98 ? 36.947 1.761 -55.593 1.00 94.00 98 ILE A C 1
ATOM 726 O O . ILE A 1 98 ? 37.289 2.673 -56.347 1.00 94.00 98 ILE A O 1
ATOM 730 N N . GLY A 1 99 ? 37.684 0.674 -55.397 1.00 92.38 99 GLY A N 1
ATOM 731 C CA . GLY A 1 99 ? 38.822 0.294 -56.223 1.00 92.38 99 GLY A CA 1
ATOM 732 C C . GLY A 1 99 ? 38.371 -0.676 -57.306 1.00 92.38 99 GLY A C 1
ATOM 733 O O . GLY A 1 99 ? 37.676 -1.644 -57.009 1.00 92.38 99 GLY A O 1
ATOM 734 N N . VAL A 1 100 ? 38.784 -0.467 -58.554 1.00 91.44 100 VAL A N 1
ATOM 735 C CA . VAL A 1 100 ? 38.458 -1.372 -59.668 1.00 91.44 100 VAL A CA 1
ATOM 736 C C . VAL A 1 100 ? 39.721 -1.799 -60.401 1.00 91.44 100 VAL A C 1
ATOM 738 O O . VAL A 1 100 ? 40.619 -0.991 -60.636 1.00 91.44 100 VAL A O 1
ATOM 741 N N . ARG A 1 101 ? 39.778 -3.064 -60.815 1.00 88.31 101 ARG A N 1
ATOM 742 C CA . ARG A 1 101 ? 40.786 -3.572 -61.752 1.00 88.31 101 ARG A CA 1
ATOM 743 C C . ARG A 1 101 ? 40.174 -4.589 -62.706 1.00 88.31 101 ARG A C 1
ATOM 745 O O . ARG A 1 101 ? 39.177 -5.233 -62.382 1.00 88.31 101 ARG A O 1
ATOM 752 N N . THR A 1 102 ? 40.760 -4.750 -63.887 1.00 81.06 102 THR A N 1
ATOM 753 C CA . THR A 1 102 ? 40.393 -5.859 -64.780 1.00 81.06 102 THR A CA 1
ATOM 754 C C . THR A 1 102 ? 40.766 -7.185 -64.120 1.00 81.06 102 THR A C 1
ATOM 756 O O . THR A 1 102 ? 41.794 -7.249 -63.445 1.00 81.06 102 THR A O 1
ATOM 759 N N . ASN A 1 103 ? 39.948 -8.226 -64.297 1.00 71.94 103 ASN A N 1
ATOM 760 C CA . ASN A 1 103 ? 40.170 -9.539 -63.680 1.00 71.94 103 ASN A CA 1
ATOM 761 C C . ASN A 1 103 ? 41.605 -10.048 -63.952 1.00 71.94 103 ASN A C 1
ATO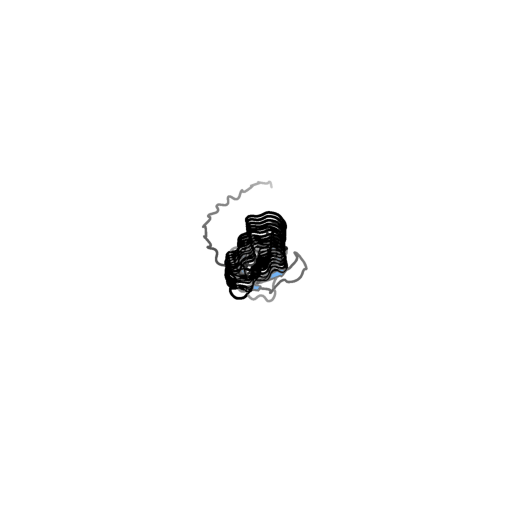M 763 O O . ASN A 1 103 ? 41.966 -10.283 -65.106 1.00 71.94 103 ASN A O 1
ATOM 767 N N . GLY A 1 104 ? 42.422 -10.155 -62.897 1.00 62.75 104 GLY A N 1
ATOM 768 C CA . GLY A 1 104 ? 43.825 -10.591 -62.968 1.00 62.75 104 GLY A CA 1
ATOM 769 C C . GLY A 1 104 ? 44.896 -9.491 -63.067 1.00 62.75 104 GLY A C 1
ATOM 770 O O . GLY A 1 104 ? 46.076 -9.821 -63.140 1.00 62.75 104 GLY A O 1
ATOM 771 N N . ALA A 1 105 ? 44.540 -8.202 -63.053 1.00 76.38 105 ALA A N 1
ATOM 772 C CA . ALA A 1 105 ? 45.526 -7.118 -62.955 1.00 76.38 105 ALA A CA 1
ATOM 773 C C . ALA A 1 105 ? 46.108 -6.998 -61.531 1.00 76.38 105 ALA A C 1
ATOM 775 O O . ALA A 1 105 ? 45.439 -7.309 -60.548 1.00 76.38 105 ALA A O 1
ATOM 776 N N . GLU A 1 106 ? 47.349 -6.519 -61.400 1.00 77.12 106 GLU A N 1
ATOM 777 C CA . GLU A 1 106 ? 48.035 -6.486 -60.097 1.00 77.12 106 GLU A CA 1
ATOM 778 C C . GLU A 1 106 ? 47.469 -5.414 -59.152 1.00 77.12 106 GLU A C 1
ATOM 780 O O . GLU A 1 106 ? 47.216 -5.701 -57.984 1.00 77.12 106 GLU A O 1
ATOM 785 N N . ASN A 1 107 ? 47.174 -4.212 -59.663 1.00 84.62 107 ASN A N 1
ATOM 786 C CA . ASN A 1 107 ? 46.805 -3.052 -58.843 1.00 84.62 107 ASN A CA 1
ATOM 787 C C . ASN A 1 107 ? 45.362 -2.583 -59.080 1.00 84.62 107 ASN A C 1
ATOM 789 O O . ASN A 1 107 ? 44.883 -2.559 -60.215 1.00 84.62 107 ASN A O 1
ATOM 793 N N . PHE A 1 108 ? 44.689 -2.161 -58.005 1.00 88.25 108 PHE A N 1
ATOM 794 C CA . PHE A 1 108 ? 43.388 -1.491 -58.067 1.00 88.25 108 PHE A CA 1
ATOM 795 C C . PHE A 1 108 ? 43.542 -0.010 -58.425 1.00 88.25 108 PHE A C 1
ATOM 797 O O . PHE A 1 108 ? 44.436 0.672 -57.926 1.00 88.25 108 PHE A O 1
ATOM 804 N N . VAL A 1 109 ? 42.634 0.496 -59.260 1.00 90.25 109 VAL A N 1
ATOM 805 C CA . VAL A 1 109 ? 42.474 1.927 -59.536 1.00 90.25 109 VAL A CA 1
ATOM 806 C C . VAL A 1 109 ? 41.324 2.461 -58.688 1.00 90.25 109 VAL A C 1
ATOM 808 O O . VAL A 1 109 ? 40.183 2.027 -58.850 1.00 90.25 109 VAL A O 1
ATOM 811 N N . THR A 1 110 ? 41.612 3.407 -57.795 1.00 89.62 110 THR A N 1
ATOM 812 C CA . THR A 1 110 ? 40.594 4.052 -56.953 1.00 89.62 110 THR A CA 1
ATOM 813 C C . THR A 1 110 ? 39.760 5.045 -57.758 1.00 89.62 110 THR A C 1
ATOM 815 O O . THR A 1 110 ? 40.293 5.942 -58.415 1.00 89.62 110 THR A O 1
ATOM 818 N N . LEU A 1 111 ? 38.437 4.910 -57.681 1.00 88.25 111 LEU A N 1
ATOM 819 C CA . LEU A 1 111 ? 37.484 5.828 -58.293 1.00 88.25 111 LEU A CA 1
ATOM 820 C C . LEU A 1 111 ? 37.224 7.015 -57.357 1.00 88.25 111 LEU A C 1
ATOM 822 O O . LEU A 1 111 ? 36.839 6.838 -56.203 1.00 88.25 111 LEU A O 1
ATOM 826 N N . SER A 1 112 ? 37.419 8.230 -57.872 1.00 84.06 112 SER A N 1
ATOM 827 C CA . SER A 1 112 ? 37.171 9.487 -57.156 1.00 84.06 112 SER A CA 1
ATOM 828 C C . SER A 1 112 ? 36.036 10.273 -57.828 1.00 84.06 112 SER A C 1
ATOM 830 O O . SER A 1 112 ? 35.986 10.300 -59.063 1.00 84.06 112 SER A O 1
ATOM 832 N N . PRO A 1 113 ? 35.141 10.935 -57.065 1.00 89.50 113 PRO A N 1
ATOM 833 C CA . PRO A 1 113 ? 35.098 11.016 -55.597 1.00 89.50 113 PRO A CA 1
ATOM 834 C C . PRO A 1 113 ? 34.433 9.798 -54.927 1.00 89.50 113 PRO A C 1
ATOM 836 O O . PRO A 1 113 ? 33.674 9.067 -55.565 1.00 89.50 113 PRO A O 1
ATOM 839 N N . ARG A 1 114 ? 34.674 9.614 -53.617 1.00 92.50 114 ARG A N 1
ATOM 840 C CA . ARG A 1 114 ? 33.960 8.616 -52.800 1.00 92.50 114 ARG A CA 1
ATOM 841 C C . ARG A 1 114 ? 32.465 8.905 -52.775 1.00 92.50 114 ARG A C 1
ATOM 843 O O . ARG A 1 114 ? 32.045 10.063 -52.739 1.00 92.50 114 ARG A O 1
ATOM 850 N N . GLN A 1 115 ? 31.660 7.853 -52.745 1.00 89.06 115 GLN A N 1
ATOM 851 C CA . GLN A 1 115 ? 30.208 7.983 -52.776 1.00 89.06 115 GLN A CA 1
ATOM 852 C C . GLN A 1 115 ? 29.629 8.006 -51.369 1.00 89.06 115 GLN A C 1
ATOM 854 O O . GLN A 1 115 ? 29.896 7.114 -50.571 1.00 89.06 115 GLN A O 1
ATOM 859 N N . LEU A 1 116 ? 28.818 9.017 -51.064 1.00 87.00 116 LEU A N 1
ATOM 860 C CA . LEU A 1 116 ? 28.095 9.078 -49.800 1.00 87.00 116 LEU A CA 1
ATOM 861 C C . LEU A 1 116 ? 27.056 7.947 -49.745 1.00 87.00 116 LEU A C 1
ATOM 863 O O . LEU A 1 116 ? 26.135 7.899 -50.558 1.00 87.00 116 LEU A O 1
ATOM 867 N N . LEU A 1 117 ? 27.192 7.076 -48.754 1.00 81.94 117 LEU A N 1
ATOM 868 C CA . LEU A 1 117 ? 26.163 6.156 -48.302 1.00 81.94 117 LEU A CA 1
ATOM 869 C C . LEU A 1 117 ? 25.466 6.799 -47.107 1.00 81.94 117 LEU A C 1
ATOM 871 O O . LEU A 1 117 ? 25.961 6.779 -45.978 1.00 81.94 117 LEU A O 1
ATOM 875 N N . THR A 1 118 ? 24.307 7.396 -47.359 1.00 64.81 118 THR A N 1
ATOM 876 C CA . THR A 1 118 ? 23.352 7.654 -46.286 1.00 64.81 118 THR A CA 1
ATOM 877 C C . THR A 1 118 ? 22.621 6.354 -45.989 1.00 64.81 118 THR A C 1
ATOM 879 O O . THR A 1 118 ? 22.307 5.586 -46.902 1.00 64.81 118 THR A O 1
ATOM 882 N N . ALA A 1 119 ? 22.351 6.081 -44.713 1.00 57.28 119 ALA A N 1
ATOM 883 C CA . ALA A 1 119 ? 21.425 5.016 -44.367 1.00 57.28 119 ALA A CA 1
ATOM 884 C C . ALA A 1 119 ? 20.096 5.294 -45.095 1.00 57.28 119 ALA A C 1
ATOM 886 O O . ALA A 1 119 ? 19.430 6.295 -44.828 1.00 57.28 119 ALA A O 1
ATOM 887 N N . SER A 1 120 ? 19.740 4.446 -46.065 1.00 52.31 120 SER A N 1
ATOM 888 C CA . SER A 1 120 ? 18.398 4.444 -46.652 1.00 52.31 120 SER A CA 1
ATOM 889 C C . SER A 1 120 ? 17.386 4.220 -45.514 1.00 52.31 120 SER A C 1
ATOM 891 O O . SER A 1 120 ? 17.714 3.495 -44.571 1.00 52.31 120 SER A O 1
ATOM 893 N N . PRO A 1 121 ? 16.196 4.849 -45.533 1.00 47.25 121 PRO A N 1
ATOM 894 C CA . PRO A 1 121 ? 15.336 5.046 -44.362 1.00 47.25 121 PRO A CA 1
ATOM 895 C C . PRO A 1 121 ? 14.567 3.779 -43.940 1.00 47.25 121 PRO A C 1
ATOM 897 O O . PRO A 1 121 ? 13.339 3.760 -43.900 1.00 47.25 121 PRO A O 1
ATOM 900 N N . GLN A 1 122 ? 15.290 2.710 -43.616 1.00 42.66 122 GLN A N 1
ATOM 901 C CA . GLN A 1 122 ? 14.809 1.505 -42.945 1.00 42.66 122 GLN A CA 1
ATOM 902 C C . GLN A 1 122 ? 15.870 1.057 -41.922 1.00 42.66 122 GLN A C 1
ATOM 904 O O . GLN A 1 122 ? 16.721 0.209 -42.157 1.00 42.66 122 GLN A O 1
ATOM 909 N N . SER A 1 123 ? 15.805 1.719 -40.767 1.00 53.78 123 SER A N 1
ATOM 910 C CA . SER A 1 123 ? 15.736 1.067 -39.458 1.00 53.78 123 SER A CA 1
ATOM 911 C C . SER A 1 123 ? 16.883 0.159 -38.976 1.00 53.78 123 SER A C 1
ATOM 913 O O . SER A 1 123 ? 16.627 -0.949 -38.508 1.00 53.78 123 SER A O 1
ATOM 915 N N . ILE A 1 124 ? 18.113 0.667 -38.881 1.00 49.44 124 ILE A N 1
ATOM 916 C CA . ILE A 1 124 ? 19.030 0.163 -37.831 1.00 49.44 124 ILE A CA 1
ATOM 917 C C . ILE A 1 124 ? 18.575 0.642 -36.439 1.00 49.44 124 ILE A C 1
ATOM 919 O O . ILE A 1 124 ? 18.677 -0.092 -35.460 1.00 49.44 124 ILE A O 1
ATOM 923 N N . TYR A 1 125 ? 17.892 1.790 -36.358 1.00 51.94 125 TYR A N 1
ATOM 924 C CA . TYR A 1 125 ? 17.268 2.262 -35.115 1.00 51.94 125 TYR A CA 1
ATOM 925 C C . TYR A 1 125 ? 16.036 1.451 -34.655 1.00 51.94 125 TYR A C 1
ATOM 927 O O . TYR A 1 125 ? 15.560 1.674 -33.547 1.00 51.94 125 TYR A O 1
ATOM 935 N N . SER A 1 126 ? 15.538 0.479 -35.439 1.00 51.19 126 SER A N 1
ATOM 936 C CA . SER A 1 126 ? 14.453 -0.417 -34.987 1.00 51.19 126 SER A CA 1
ATOM 937 C C . SER A 1 126 ? 14.940 -1.734 -34.380 1.00 51.19 126 SER A C 1
ATOM 939 O O . SER A 1 126 ? 14.144 -2.380 -33.700 1.00 51.19 126 SER A O 1
ATOM 941 N N . GLN A 1 127 ? 16.200 -2.148 -34.565 1.00 48.34 127 GLN A N 1
ATOM 942 C CA . GLN A 1 127 ? 16.684 -3.376 -33.913 1.00 48.34 127 GLN A CA 1
ATOM 943 C C . GLN A 1 127 ? 16.827 -3.210 -32.391 1.00 48.34 127 GLN A C 1
ATOM 945 O O . GLN A 1 127 ? 16.608 -4.171 -31.665 1.00 48.34 127 GLN A O 1
ATOM 950 N N . ASN A 1 128 ? 17.064 -1.986 -31.901 1.00 51.12 128 ASN A N 1
ATOM 951 C CA . ASN A 1 128 ? 17.126 -1.697 -30.461 1.00 51.12 128 ASN A CA 1
ATOM 952 C C . ASN A 1 128 ? 15.818 -1.159 -29.851 1.00 51.12 128 ASN A C 1
ATOM 954 O O . ASN A 1 128 ? 15.742 -1.016 -28.636 1.00 51.12 128 ASN A O 1
ATOM 958 N N . ALA A 1 129 ? 14.789 -0.864 -30.654 1.00 54.75 129 ALA A N 1
ATOM 959 C CA . ALA A 1 129 ? 13.511 -0.338 -30.153 1.00 54.75 129 ALA A CA 1
ATOM 960 C C . ALA A 1 129 ? 12.338 -1.331 -30.271 1.00 54.75 129 ALA A C 1
ATOM 962 O O . ALA A 1 129 ? 11.343 -1.183 -29.569 1.00 54.75 129 ALA A O 1
ATOM 963 N N . GLY A 1 130 ? 12.440 -2.350 -31.134 1.00 50.75 130 GLY A N 1
ATOM 964 C CA . GLY A 1 130 ? 11.342 -3.285 -31.417 1.00 50.75 130 GLY A CA 1
ATOM 965 C C . GLY A 1 130 ? 11.061 -4.329 -30.334 1.00 50.75 130 GLY A C 1
ATOM 966 O O . GLY A 1 130 ? 9.984 -4.913 -30.337 1.00 50.75 130 GLY A O 1
ATOM 967 N N . THR A 1 131 ? 11.981 -4.541 -29.392 1.00 47.69 131 THR A N 1
ATOM 968 C CA . THR A 1 131 ? 11.771 -5.403 -28.221 1.00 47.69 131 THR A CA 1
ATOM 969 C C . THR A 1 131 ? 12.754 -5.025 -27.113 1.00 47.69 131 THR A C 1
ATOM 971 O O . THR A 1 131 ? 13.815 -5.634 -26.986 1.00 47.69 131 THR A O 1
ATOM 974 N N . ALA A 1 132 ? 12.384 -4.088 -26.239 1.00 50.81 132 ALA A N 1
ATOM 975 C CA . ALA A 1 132 ? 12.799 -4.209 -24.843 1.00 50.81 132 ALA A CA 1
ATOM 976 C C . ALA A 1 132 ? 11.993 -5.380 -24.256 1.00 50.81 132 ALA A C 1
ATOM 978 O O . ALA A 1 132 ? 10.957 -5.183 -23.633 1.00 50.81 132 ALA A O 1
ATOM 979 N N . GLY A 1 133 ? 12.403 -6.613 -24.575 1.00 52.31 133 GLY A N 1
ATOM 980 C CA . GLY A 1 133 ? 11.664 -7.831 -24.218 1.00 52.31 133 GLY A CA 1
ATOM 981 C C . GLY A 1 133 ? 11.477 -8.000 -22.707 1.00 52.31 133 GLY A C 1
ATOM 982 O O . GLY A 1 133 ? 10.502 -8.613 -22.293 1.00 52.31 133 GLY A O 1
ATOM 983 N N . VAL A 1 134 ? 12.377 -7.409 -21.907 1.00 49.81 134 VAL A N 1
ATOM 984 C CA . VAL A 1 134 ? 12.285 -7.177 -20.457 1.00 49.81 134 VAL A CA 1
ATOM 985 C C . VAL A 1 134 ? 13.155 -5.953 -20.136 1.00 49.81 134 VAL A C 1
ATOM 987 O O . VAL A 1 134 ? 14.350 -5.960 -20.432 1.00 49.81 134 VAL A O 1
ATOM 990 N N . ALA A 1 135 ? 12.598 -4.903 -19.529 1.00 54.41 135 ALA A N 1
ATOM 991 C CA . ALA A 1 135 ? 13.394 -3.834 -18.924 1.00 54.41 135 ALA A CA 1
ATOM 992 C C . ALA A 1 135 ? 13.602 -4.169 -17.443 1.00 54.41 135 ALA A C 1
ATOM 994 O O . ALA A 1 135 ? 12.767 -3.853 -16.603 1.00 54.41 135 ALA A O 1
ATOM 995 N N . ASN A 1 136 ? 14.707 -4.845 -17.124 1.00 46.91 136 ASN A N 1
ATOM 996 C CA . ASN A 1 136 ? 14.988 -5.299 -15.755 1.00 46.91 136 ASN A CA 1
ATOM 997 C C . ASN A 1 136 ? 15.292 -4.136 -14.789 1.00 46.91 136 ASN A C 1
ATOM 999 O O . ASN A 1 136 ? 15.314 -4.303 -13.573 1.00 46.91 136 ASN A O 1
ATOM 1003 N N . THR A 1 137 ? 15.570 -2.949 -15.332 1.00 49.34 137 THR A N 1
ATOM 1004 C CA . THR A 1 137 ? 15.761 -1.702 -14.592 1.00 49.34 137 THR A CA 1
ATOM 1005 C C . THR A 1 137 ? 15.378 -0.551 -15.516 1.00 49.34 137 THR A C 1
ATOM 1007 O O . THR A 1 137 ? 16.064 -0.289 -16.503 1.00 49.34 137 THR A O 1
ATOM 1010 N N . VAL A 1 138 ? 14.272 0.129 -15.224 1.00 54.75 138 VAL A N 1
ATOM 1011 C CA . VAL A 1 138 ? 13.947 1.421 -15.837 1.00 54.75 138 VAL A CA 1
ATOM 1012 C C . VAL A 1 138 ? 14.459 2.480 -14.871 1.00 54.75 138 VAL A C 1
ATOM 1014 O O . VAL A 1 138 ? 14.100 2.471 -13.696 1.00 54.75 138 VAL A O 1
ATOM 1017 N N . SER A 1 139 ? 15.347 3.363 -15.332 1.00 53.88 139 SER A N 1
ATOM 1018 C CA . SER A 1 139 ? 15.712 4.536 -14.536 1.00 53.88 139 SER A CA 1
ATOM 1019 C C . SER A 1 139 ? 14.435 5.345 -14.298 1.00 53.88 139 SER A C 1
ATOM 1021 O O . SER A 1 139 ? 13.730 5.623 -15.266 1.00 53.88 139 SER A O 1
ATOM 1023 N N . GLY A 1 140 ? 14.124 5.696 -13.044 1.00 52.03 140 GLY A N 1
ATOM 1024 C CA . GLY A 1 140 ? 12.871 6.363 -12.644 1.00 52.03 140 GLY A CA 1
ATOM 1025 C C . GLY A 1 140 ? 12.591 7.715 -13.320 1.00 52.03 140 GLY A C 1
ATOM 1026 O O . GLY A 1 140 ? 11.590 8.346 -13.027 1.00 52.03 140 GLY A O 1
ATOM 1027 N N . THR A 1 141 ? 13.460 8.161 -14.230 1.00 53.59 141 THR A N 1
ATOM 1028 C CA . THR A 1 141 ? 13.345 9.386 -15.030 1.00 53.59 141 THR A CA 1
ATOM 1029 C C . THR A 1 141 ? 13.503 9.126 -16.537 1.00 53.59 141 THR A C 1
ATOM 1031 O O . THR A 1 141 ? 14.035 9.953 -17.284 1.00 53.59 141 THR A O 1
ATOM 1034 N N . ALA A 1 142 ? 13.062 7.966 -17.032 1.00 55.22 142 ALA A N 1
ATOM 1035 C CA . ALA A 1 142 ? 13.072 7.684 -18.466 1.00 55.22 142 ALA A CA 1
ATOM 1036 C C . ALA A 1 142 ? 12.098 8.621 -19.207 1.00 55.22 142 ALA A C 1
ATOM 1038 O O . ALA A 1 142 ? 10.910 8.655 -18.917 1.00 55.22 142 ALA A O 1
ATOM 1039 N N . THR A 1 143 ? 12.576 9.383 -20.193 1.00 55.75 143 THR A N 1
ATOM 1040 C CA . THR A 1 143 ? 11.700 10.206 -21.044 1.00 55.75 143 THR A CA 1
ATOM 1041 C C . THR A 1 143 ? 11.251 9.392 -22.258 1.00 55.75 143 THR A C 1
ATOM 1043 O O . THR A 1 143 ? 12.073 9.050 -23.108 1.00 55.75 143 THR A O 1
ATOM 1046 N N . ILE A 1 144 ? 9.954 9.095 -22.372 1.00 57.41 144 ILE A N 1
ATOM 1047 C CA . ILE A 1 144 ? 9.356 8.436 -23.543 1.00 57.41 144 ILE A CA 1
ATOM 1048 C C . ILE A 1 144 ? 8.578 9.486 -24.342 1.00 57.41 144 ILE A C 1
ATOM 1050 O O . ILE A 1 144 ? 7.630 10.078 -23.842 1.00 57.41 144 ILE A O 1
ATOM 1054 N N . GLN A 1 145 ? 8.989 9.741 -25.590 1.00 55.84 145 GLN A N 1
ATOM 1055 C CA . GLN A 1 145 ? 8.375 10.747 -26.481 1.00 55.84 145 GLN A CA 1
ATOM 1056 C C . GLN A 1 145 ? 8.267 12.165 -25.875 1.00 55.84 145 GLN A C 1
ATOM 1058 O O . GLN A 1 145 ? 7.303 12.883 -26.120 1.00 55.84 145 GLN A O 1
ATOM 1063 N N . GLY A 1 146 ? 9.250 12.584 -25.073 1.00 51.22 146 GLY A N 1
ATOM 1064 C CA . GLY A 1 146 ? 9.229 13.898 -24.414 1.00 51.22 146 GLY A CA 1
ATOM 1065 C C . GLY A 1 146 ? 8.398 13.956 -23.127 1.00 51.22 146 GLY A C 1
ATOM 1066 O O . GLY A 1 146 ? 8.394 14.994 -22.474 1.00 51.22 146 GLY A O 1
ATOM 1067 N N . GLN A 1 147 ? 7.763 12.850 -22.725 1.00 50.19 147 GLN A N 1
ATOM 1068 C CA . GLN A 1 147 ? 7.047 12.720 -21.457 1.00 50.19 147 GLN A CA 1
ATOM 1069 C C . GLN A 1 147 ? 7.911 11.969 -20.437 1.00 50.19 147 GLN A C 1
ATOM 1071 O O . GLN A 1 147 ? 8.479 10.924 -20.758 1.00 50.19 147 GLN A O 1
ATOM 1076 N N . SER A 1 148 ? 8.005 12.488 -19.210 1.00 60.06 148 SER A N 1
ATOM 1077 C CA . SER A 1 148 ? 8.648 11.776 -18.099 1.00 60.06 148 SER A CA 1
ATOM 1078 C C . SER A 1 148 ? 7.821 10.539 -17.738 1.00 60.06 148 SER A C 1
ATOM 1080 O O . SER A 1 148 ? 6.652 10.669 -17.375 1.00 60.06 148 SER A O 1
ATOM 1082 N N . LEU A 1 149 ? 8.408 9.348 -17.844 1.00 60.34 149 LEU A N 1
ATOM 1083 C CA . LEU A 1 149 ? 7.887 8.127 -17.240 1.00 60.34 149 LEU A CA 1
ATOM 1084 C C . LEU A 1 149 ? 8.446 8.051 -15.817 1.00 60.34 149 LEU A C 1
ATOM 1086 O O . LEU A 1 149 ? 9.523 7.503 -15.590 1.00 60.34 149 LEU A O 1
ATOM 1090 N N . ASP A 1 150 ? 7.716 8.646 -14.879 1.00 62.38 150 ASP A N 1
ATOM 1091 C CA . ASP A 1 150 ? 8.067 8.643 -13.462 1.00 62.38 150 ASP A CA 1
ATOM 1092 C C . ASP A 1 150 ? 7.351 7.478 -12.763 1.00 62.38 150 ASP A C 1
ATOM 1094 O O . ASP A 1 150 ? 6.232 7.605 -12.271 1.00 62.38 150 ASP A O 1
ATOM 1098 N N . ILE A 1 151 ? 7.978 6.299 -12.784 1.00 67.00 151 ILE A N 1
ATOM 1099 C CA . ILE A 1 151 ? 7.548 5.139 -11.975 1.00 67.00 151 ILE A CA 1
ATOM 1100 C C . ILE A 1 151 ? 8.086 5.222 -10.532 1.00 67.00 151 ILE A C 1
ATOM 1102 O O . ILE A 1 151 ? 7.900 4.295 -9.740 1.00 67.00 151 ILE A O 1
ATOM 1106 N N . GLY A 1 152 ? 8.742 6.341 -10.203 1.00 67.00 152 GLY A N 1
ATOM 1107 C CA . GLY A 1 152 ? 9.359 6.658 -8.927 1.00 67.00 152 GLY A CA 1
ATOM 1108 C C . GLY A 1 152 ? 10.646 5.882 -8.610 1.00 67.00 152 GLY A C 1
ATOM 1109 O O . GLY A 1 152 ? 11.167 5.123 -9.429 1.00 67.00 152 GLY A O 1
ATOM 1110 N N . ALA A 1 153 ? 11.236 6.157 -7.443 1.00 77.69 153 ALA A N 1
ATOM 1111 C CA . ALA A 1 153 ? 12.600 5.748 -7.087 1.00 77.69 153 ALA A CA 1
ATOM 1112 C C . ALA A 1 153 ? 12.631 4.747 -5.922 1.00 77.69 153 ALA A C 1
ATOM 1114 O O . ALA A 1 153 ? 11.863 4.865 -4.976 1.00 77.69 153 ALA A O 1
ATOM 1115 N N . SER A 1 154 ? 13.569 3.796 -5.945 1.00 85.81 154 SER A N 1
ATOM 1116 C CA . SER A 1 154 ? 13.834 2.867 -4.828 1.00 85.81 154 SER A CA 1
ATOM 1117 C C . SER A 1 154 ? 12.677 1.933 -4.432 1.00 85.81 154 SER A C 1
ATOM 1119 O O . SER A 1 154 ? 12.644 1.452 -3.304 1.00 85.81 154 SER A O 1
ATOM 1121 N N . ASN A 1 155 ? 11.743 1.645 -5.341 1.00 90.25 155 ASN A N 1
ATOM 1122 C CA . ASN A 1 155 ? 10.721 0.622 -5.108 1.00 90.25 155 ASN A CA 1
ATOM 1123 C C . ASN A 1 155 ? 11.317 -0.795 -5.228 1.00 90.25 155 ASN A C 1
ATOM 1125 O O . ASN A 1 155 ? 12.157 -1.041 -6.096 1.00 90.25 155 ASN A O 1
ATOM 1129 N N . SER A 1 156 ? 10.858 -1.731 -4.395 1.00 93.12 156 SER A N 1
ATOM 1130 C CA . SER A 1 156 ? 11.311 -3.127 -4.364 1.00 93.12 156 SER A CA 1
ATOM 1131 C C . SER A 1 156 ? 10.126 -4.087 -4.447 1.00 93.12 156 SER A C 1
ATOM 1133 O O . SER A 1 156 ? 9.218 -4.025 -3.622 1.00 93.12 156 SER A O 1
ATOM 1135 N N . VAL A 1 157 ? 10.134 -4.992 -5.428 1.00 94.25 157 VAL A N 1
ATOM 1136 C CA . VAL A 1 157 ? 9.116 -6.043 -5.584 1.00 94.25 157 VAL A CA 1
ATOM 1137 C C . VAL A 1 157 ? 9.812 -7.396 -5.642 1.00 94.25 157 VAL A C 1
ATOM 1139 O O . VAL A 1 157 ? 10.632 -7.625 -6.530 1.00 94.25 157 VAL A O 1
ATOM 1142 N N . SER A 1 158 ? 9.493 -8.286 -4.704 1.00 94.62 158 SER A N 1
ATOM 1143 C CA . SER A 1 158 ? 10.037 -9.651 -4.651 1.00 94.62 158 SER A CA 1
ATOM 1144 C C . SER A 1 158 ? 8.976 -10.754 -4.577 1.00 94.62 158 SER A C 1
ATOM 1146 O O . SER A 1 158 ? 9.312 -11.905 -4.850 1.00 94.62 158 SER A O 1
ATOM 1148 N N . GLY A 1 159 ? 7.719 -10.423 -4.260 1.00 91.25 159 GLY A N 1
ATOM 1149 C CA . GLY A 1 159 ? 6.602 -11.375 -4.277 1.00 91.25 159 GLY A CA 1
ATOM 1150 C C . GLY A 1 159 ? 6.190 -11.784 -5.696 1.00 91.25 159 GLY A C 1
ATOM 1151 O O . GLY A 1 159 ? 6.271 -10.992 -6.642 1.00 91.25 159 GLY A O 1
ATOM 1152 N N . ALA A 1 160 ? 5.719 -13.018 -5.871 1.00 92.38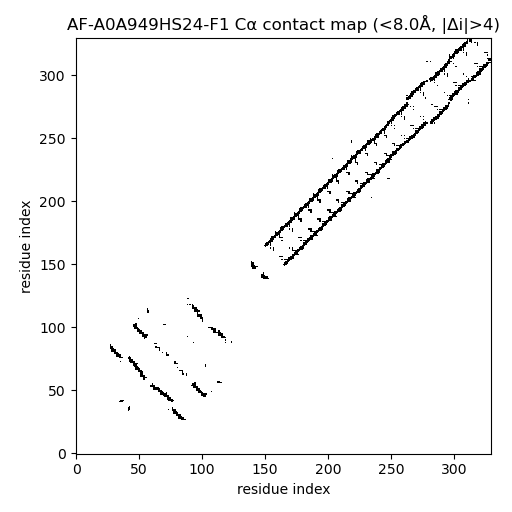 160 ALA A N 1
ATOM 1153 C CA . ALA A 1 160 ? 5.191 -13.478 -7.153 1.00 92.38 160 ALA A CA 1
ATOM 1154 C C . ALA A 1 160 ? 3.896 -12.729 -7.497 1.00 92.38 160 ALA A C 1
ATOM 1156 O O . ALA A 1 160 ? 3.018 -12.588 -6.652 1.00 92.38 160 ALA A O 1
ATOM 1157 N N . TYR A 1 161 ? 3.757 -12.262 -8.742 1.00 94.81 161 TYR A N 1
ATOM 1158 C CA . TYR A 1 161 ? 2.588 -11.493 -9.216 1.00 94.81 161 TYR A CA 1
ATOM 1159 C C . TYR A 1 161 ? 2.312 -10.185 -8.453 1.00 94.81 161 TYR A C 1
ATOM 1161 O O . TYR A 1 161 ? 1.234 -9.609 -8.591 1.00 94.81 161 TYR A O 1
ATOM 1169 N N . ALA A 1 162 ? 3.273 -9.713 -7.660 1.00 95.25 162 ALA A N 1
ATOM 1170 C CA . ALA A 1 162 ? 3.166 -8.466 -6.924 1.00 95.25 162 ALA A CA 1
ATOM 1171 C C . ALA A 1 162 ? 3.339 -7.239 -7.832 1.00 95.25 162 ALA A C 1
ATOM 1173 O O . ALA A 1 162 ? 3.974 -7.309 -8.890 1.00 95.25 162 ALA A O 1
ATOM 1174 N N . ALA A 1 163 ? 2.799 -6.097 -7.403 1.00 95.06 163 ALA A N 1
ATOM 1175 C CA . ALA A 1 163 ? 2.865 -4.856 -8.167 1.00 95.06 163 ALA A CA 1
ATOM 1176 C C . ALA A 1 163 ? 3.050 -3.612 -7.289 1.00 95.06 163 ALA A C 1
ATOM 1178 O O . ALA A 1 163 ? 2.452 -3.473 -6.223 1.00 95.06 163 ALA A O 1
ATOM 1179 N N . ILE A 1 164 ? 3.831 -2.663 -7.805 1.00 95.31 164 ILE A N 1
ATOM 1180 C CA . ILE A 1 164 ? 3.889 -1.282 -7.322 1.00 95.31 164 ILE A CA 1
ATOM 1181 C C . ILE A 1 164 ? 3.591 -0.382 -8.519 1.00 95.31 164 ILE A C 1
ATOM 1183 O O . ILE A 1 164 ? 4.303 -0.450 -9.521 1.00 95.31 164 ILE A O 1
ATOM 1187 N N . ALA A 1 165 ? 2.543 0.440 -8.444 1.00 92.75 165 ALA A N 1
ATOM 1188 C CA . ALA A 1 165 ? 2.145 1.280 -9.579 1.00 92.75 165 ALA A CA 1
ATOM 1189 C C . ALA A 1 165 ? 2.992 2.563 -9.730 1.00 92.75 165 ALA A C 1
ATOM 1191 O O . ALA A 1 165 ? 3.032 3.137 -10.817 1.00 92.75 165 ALA A O 1
ATOM 1192 N N . GLY A 1 166 ? 3.692 2.999 -8.676 1.00 90.06 166 GLY A N 1
ATOM 1193 C CA . GLY A 1 166 ? 4.611 4.141 -8.707 1.00 90.06 166 GLY A CA 1
ATOM 1194 C C . GLY A 1 166 ? 5.071 4.574 -7.310 1.00 90.06 166 GLY A C 1
ATOM 1195 O O . GLY A 1 166 ? 4.929 3.827 -6.344 1.00 90.06 166 GLY A O 1
ATOM 1196 N N . GLY A 1 167 ? 5.580 5.803 -7.183 1.00 91.31 167 GLY A N 1
ATOM 1197 C CA . GLY A 1 167 ? 5.990 6.379 -5.893 1.00 91.31 167 GLY A CA 1
ATOM 1198 C C . GLY A 1 167 ? 7.419 6.020 -5.470 1.00 91.31 167 GLY A C 1
ATOM 1199 O O . GLY A 1 167 ? 8.192 5.510 -6.271 1.00 91.31 167 GLY A O 1
ATOM 1200 N N . GLY A 1 168 ? 7.809 6.317 -4.230 1.00 91.69 168 GLY A N 1
ATOM 1201 C CA . GLY A 1 168 ? 9.198 6.173 -3.780 1.00 91.69 168 GLY A CA 1
ATOM 1202 C C . GLY A 1 168 ? 9.376 5.247 -2.582 1.00 91.69 168 GLY A C 1
ATOM 1203 O O . GLY A 1 168 ? 8.645 5.371 -1.609 1.00 91.69 168 GLY A O 1
ATOM 1204 N N . SER A 1 169 ? 10.401 4.400 -2.580 1.00 95.00 169 SER A N 1
ATOM 1205 C CA . SER A 1 169 ? 10.767 3.556 -1.428 1.00 95.00 169 SER A CA 1
ATOM 1206 C C . SER A 1 169 ? 9.669 2.589 -0.957 1.00 95.00 169 SER A C 1
ATOM 1208 O O . SER A 1 169 ? 9.636 2.226 0.214 1.00 95.00 169 SER A O 1
ATOM 1210 N N . ASN A 1 170 ? 8.763 2.166 -1.839 1.00 97.25 170 ASN A N 1
ATOM 1211 C CA . ASN A 1 170 ? 7.745 1.172 -1.497 1.00 97.25 170 ASN A CA 1
ATOM 1212 C C . ASN A 1 170 ? 8.311 -0.253 -1.624 1.00 97.25 170 ASN A C 1
ATOM 1214 O O . ASN A 1 170 ? 9.103 -0.532 -2.526 1.00 97.25 170 ASN A O 1
ATOM 1218 N N . THR A 1 171 ? 7.883 -1.172 -0.760 1.00 97.88 171 THR A N 1
ATOM 1219 C CA . THR A 1 171 ? 8.325 -2.574 -0.755 1.00 97.88 171 THR A CA 1
ATOM 1220 C C . THR A 1 171 ? 7.135 -3.525 -0.804 1.00 97.88 171 THR A C 1
ATOM 1222 O O . THR A 1 171 ? 6.240 -3.440 0.028 1.00 97.88 171 THR A O 1
ATOM 1225 N N . VAL A 1 172 ? 7.143 -4.476 -1.738 1.00 98.25 172 VAL A N 1
ATOM 1226 C CA . VAL A 1 172 ? 6.165 -5.571 -1.793 1.00 98.25 172 VAL A CA 1
ATOM 1227 C C . VAL A 1 172 ? 6.892 -6.911 -1.852 1.00 98.25 172 VAL A C 1
ATOM 1229 O O . VAL A 1 172 ? 7.476 -7.267 -2.878 1.00 98.25 172 VAL A O 1
ATOM 1232 N N . SER A 1 173 ? 6.851 -7.663 -0.753 1.00 98.00 173 SER A N 1
ATOM 1233 C CA . SER A 1 173 ? 7.431 -9.010 -0.665 1.00 98.00 173 SER A CA 1
ATOM 1234 C C . SER A 1 173 ? 6.393 -10.130 -0.631 1.00 98.00 173 SER A C 1
ATOM 1236 O O . SER A 1 173 ? 6.754 -11.277 -0.873 1.00 98.00 173 SER A O 1
ATOM 1238 N N . GLY A 1 174 ? 5.128 -9.819 -0.338 1.00 96.75 174 GLY A N 1
ATOM 1239 C CA . GLY A 1 174 ? 4.038 -10.794 -0.356 1.00 96.75 174 GLY A CA 1
ATOM 1240 C C . GLY A 1 174 ? 3.577 -11.148 -1.772 1.00 96.75 174 GLY A C 1
ATOM 1241 O O . GLY A 1 174 ? 3.459 -10.273 -2.633 1.00 96.75 174 GLY A O 1
ATOM 1242 N N . ASP A 1 175 ? 3.286 -12.427 -2.016 1.00 97.94 175 ASP A N 1
ATOM 1243 C CA . ASP A 1 175 ? 2.719 -12.888 -3.288 1.00 97.94 175 ASP A CA 1
ATOM 1244 C C . ASP A 1 175 ? 1.359 -12.226 -3.547 1.00 97.94 175 ASP A C 1
ATOM 1246 O O . ASP A 1 175 ? 0.526 -12.122 -2.648 1.00 97.94 175 ASP A O 1
ATOM 1250 N N . TYR A 1 176 ? 1.116 -11.781 -4.780 1.00 98.31 176 TYR A N 1
ATOM 1251 C CA . TYR A 1 176 ? -0.070 -11.009 -5.177 1.00 98.31 176 TYR A CA 1
ATOM 1252 C C . TYR A 1 176 ? -0.262 -9.693 -4.400 1.00 98.31 176 TYR A C 1
ATOM 1254 O O . TYR A 1 176 ? -1.344 -9.109 -4.448 1.00 98.31 176 TYR A O 1
ATOM 1262 N N . GLY A 1 177 ? 0.764 -9.220 -3.686 1.00 98.44 177 GLY A N 1
ATOM 1263 C CA . GLY A 1 177 ? 0.717 -7.964 -2.950 1.00 98.44 177 GLY A CA 1
ATOM 1264 C C . GLY A 1 177 ? 0.676 -6.745 -3.874 1.00 98.44 177 GLY A C 1
ATOM 1265 O O . GLY A 1 177 ? 1.274 -6.752 -4.956 1.00 98.44 177 GLY A O 1
ATOM 1266 N N . VAL A 1 178 ? -0.001 -5.674 -3.451 1.00 98.50 178 VAL A N 1
ATOM 1267 C CA . VAL A 1 178 ? -0.121 -4.448 -4.262 1.00 98.50 178 VAL A CA 1
ATOM 1268 C C . VAL A 1 178 ? 0.112 -3.182 -3.445 1.00 98.50 178 VAL A C 1
ATOM 1270 O O . VAL A 1 178 ? -0.515 -2.972 -2.412 1.00 98.50 178 VAL A O 1
ATOM 1273 N N . VAL A 1 179 ? 0.943 -2.280 -3.970 1.00 98.44 179 VAL A N 1
ATOM 1274 C CA . VAL A 1 179 ? 0.996 -0.872 -3.544 1.00 98.44 179 VAL A CA 1
ATOM 1275 C C . VAL A 1 179 ? 0.618 0.014 -4.726 1.00 98.44 179 VAL A C 1
ATOM 1277 O O . VAL A 1 179 ? 1.274 -0.001 -5.769 1.00 98.44 179 VAL A O 1
ATOM 1280 N N . SER A 1 180 ? -0.428 0.825 -4.580 1.00 97.00 180 SER A N 1
ATOM 1281 C CA . SER A 1 180 ? -0.880 1.693 -5.685 1.00 97.00 180 SER A CA 1
ATOM 1282 C C . SER A 1 180 ? -0.022 2.957 -5.862 1.00 97.00 180 SER A C 1
ATOM 1284 O O . SER A 1 180 ? -0.134 3.641 -6.876 1.00 97.00 180 SER A O 1
ATOM 1286 N N . GLY A 1 181 ? 0.849 3.285 -4.905 1.00 94.69 181 GLY A N 1
ATOM 1287 C CA . GLY A 1 181 ? 1.771 4.419 -4.972 1.00 94.69 181 GLY A CA 1
ATOM 1288 C C . GLY A 1 181 ? 2.181 4.912 -3.585 1.00 94.69 181 GLY A C 1
ATOM 1289 O O . GLY A 1 181 ? 1.997 4.208 -2.597 1.00 94.69 181 GLY A O 1
ATOM 1290 N N . GLY A 1 182 ? 2.690 6.144 -3.505 1.00 96.31 182 GLY A N 1
ATOM 1291 C CA . GLY A 1 182 ? 3.052 6.787 -2.235 1.00 96.31 182 GLY A CA 1
ATOM 1292 C C . GLY A 1 182 ? 4.528 6.643 -1.864 1.00 96.31 182 GLY A C 1
ATOM 1293 O O . GLY A 1 182 ? 5.367 6.422 -2.742 1.00 96.31 182 GLY A O 1
ATOM 1294 N N . HIS A 1 183 ? 4.845 6.820 -0.581 1.00 97.25 183 HIS A N 1
ATOM 1295 C CA . HIS A 1 183 ? 6.211 6.768 -0.066 1.00 97.25 183 HIS A CA 1
ATOM 1296 C C . HIS A 1 183 ? 6.355 5.763 1.080 1.00 97.25 183 HIS A C 1
ATOM 1298 O O . HIS A 1 183 ? 5.528 5.753 1.979 1.00 97.25 183 HIS A O 1
ATOM 1304 N N . GLY A 1 184 ? 7.390 4.922 1.072 1.00 97.75 184 GLY A N 1
ATOM 1305 C CA . GLY A 1 184 ? 7.723 4.096 2.243 1.00 97.75 184 GLY A CA 1
ATOM 1306 C C . GLY A 1 184 ? 6.700 3.010 2.611 1.00 97.75 184 GLY A C 1
ATOM 1307 O O . GLY A 1 184 ? 6.785 2.438 3.694 1.00 97.75 184 GLY A O 1
ATOM 1308 N N . ASN A 1 185 ? 5.730 2.691 1.747 1.00 98.75 185 ASN A N 1
ATOM 1309 C CA . ASN A 1 185 ? 4.714 1.687 2.069 1.00 98.75 185 ASN A CA 1
ATOM 1310 C C . ASN A 1 185 ? 5.273 0.264 1.939 1.00 98.75 185 ASN A C 1
ATOM 1312 O O . ASN A 1 185 ? 6.047 -0.026 1.025 1.00 98.75 185 ASN A O 1
ATOM 1316 N N . THR A 1 186 ? 4.838 -0.641 2.813 1.00 98.75 186 THR A N 1
ATOM 1317 C CA . THR A 1 186 ? 5.294 -2.035 2.862 1.00 98.75 186 THR A CA 1
ATOM 1318 C C . THR A 1 186 ? 4.123 -3.013 2.797 1.00 98.75 186 THR A C 1
ATOM 1320 O O . THR A 1 186 ? 3.156 -2.903 3.541 1.00 98.75 186 THR A O 1
ATOM 1323 N N . VAL A 1 187 ? 4.222 -4.016 1.931 1.00 98.81 187 VAL A N 1
ATOM 1324 C CA . VAL A 1 187 ? 3.275 -5.135 1.831 1.00 98.81 187 VAL A CA 1
ATOM 1325 C C . VAL A 1 187 ? 4.067 -6.428 1.970 1.00 98.81 187 VAL A C 1
ATOM 1327 O O . VAL A 1 187 ? 4.786 -6.822 1.045 1.00 98.81 187 VAL A O 1
ATOM 1330 N N . SER A 1 188 ? 3.994 -7.075 3.133 1.00 98.38 188 SER A N 1
ATOM 1331 C CA . SER A 1 188 ? 4.837 -8.240 3.439 1.00 98.38 188 SER A CA 1
ATOM 1332 C C . SER A 1 188 ? 4.140 -9.591 3.285 1.00 98.38 188 SER A C 1
ATOM 1334 O O . SER A 1 188 ? 4.835 -10.583 3.064 1.00 98.38 188 SER A O 1
ATOM 1336 N N . ALA A 1 189 ? 2.807 -9.640 3.349 1.00 97.12 189 ALA A N 1
ATOM 1337 C CA . ALA A 1 189 ? 2.023 -10.877 3.305 1.00 97.12 189 ALA A CA 1
ATOM 1338 C C . ALA A 1 189 ? 1.228 -11.061 2.003 1.00 97.12 189 ALA A C 1
ATOM 1340 O O . ALA A 1 189 ? 1.022 -10.122 1.231 1.00 97.12 189 ALA A O 1
ATOM 1341 N N . GLY A 1 190 ? 0.786 -12.292 1.739 1.00 97.81 190 GLY A N 1
ATOM 1342 C CA . GLY A 1 190 ? 0.115 -12.639 0.489 1.00 97.81 190 GLY A CA 1
ATOM 1343 C C 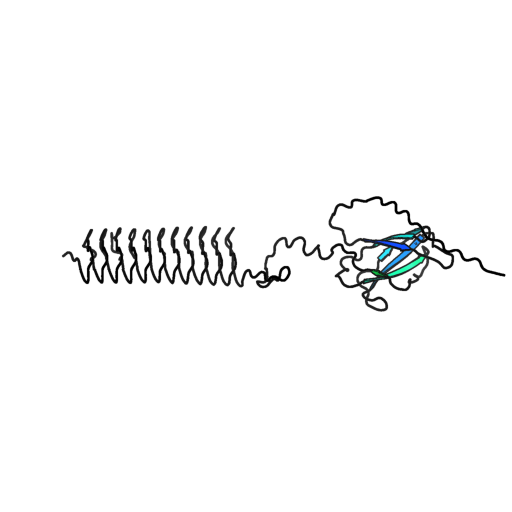. GLY A 1 190 ? -1.264 -11.992 0.351 1.00 97.81 190 GLY A C 1
ATOM 1344 O O . GLY A 1 190 ? -1.981 -11.831 1.340 1.00 97.81 190 GLY A O 1
ATOM 1345 N N . TYR A 1 191 ? -1.651 -11.649 -0.880 1.00 98.75 191 TYR A N 1
ATOM 1346 C CA . TYR A 1 191 ? -2.964 -11.074 -1.224 1.00 98.75 191 TYR A CA 1
ATOM 1347 C C . TYR A 1 191 ? -3.320 -9.783 -0.469 1.00 98.75 191 TYR A C 1
ATOM 1349 O O . TYR A 1 191 ? -4.492 -9.418 -0.390 1.00 98.75 191 TYR A O 1
ATOM 1357 N N . SER A 1 192 ? -2.330 -9.111 0.113 1.00 98.75 192 SER A N 1
ATOM 1358 C CA . SER A 1 192 ? -2.530 -7.892 0.889 1.00 98.75 192 SER A CA 1
ATOM 1359 C C . SER A 1 192 ? -2.245 -6.642 0.057 1.00 98.75 192 SER A C 1
ATOM 1361 O O . SER A 1 192 ? -1.662 -6.714 -1.031 1.00 98.75 192 SER A O 1
ATOM 1363 N N . GLY A 1 193 ? -2.677 -5.474 0.530 1.00 98.69 193 GLY A N 1
ATOM 1364 C CA . GLY A 1 193 ? -2.489 -4.261 -0.255 1.00 98.69 193 GLY A CA 1
ATOM 1365 C C . GLY A 1 193 ? -2.528 -2.954 0.514 1.00 98.69 193 GLY A C 1
ATOM 1366 O O . GLY A 1 193 ? -3.193 -2.822 1.540 1.00 98.69 193 GLY 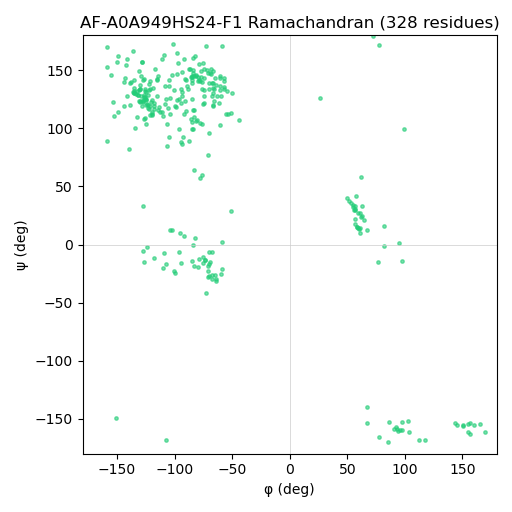A O 1
ATOM 1367 N N . VAL A 1 194 ? -1.826 -1.972 -0.048 1.00 98.88 194 VAL A N 1
ATOM 1368 C CA . VAL A 1 194 ? -1.824 -0.577 0.391 1.00 98.88 194 VAL A CA 1
ATOM 1369 C C . VAL A 1 194 ? -2.298 0.316 -0.760 1.00 98.88 194 VAL A C 1
ATOM 1371 O O . VAL A 1 194 ? -1.714 0.339 -1.849 1.00 98.88 194 VAL A O 1
ATOM 1374 N N . GLY A 1 195 ? -3.363 1.082 -0.526 1.00 98.50 195 GLY A N 1
ATOM 1375 C CA . GLY A 1 195 ? -3.934 1.997 -1.520 1.00 98.50 195 GLY A CA 1
ATOM 1376 C C . GLY A 1 195 ? -3.074 3.235 -1.810 1.00 98.50 195 GLY A C 1
ATOM 1377 O O . GLY A 1 195 ? -3.229 3.851 -2.861 1.00 98.50 195 GLY A O 1
ATOM 1378 N N . GLY A 1 196 ? -2.137 3.592 -0.930 1.00 97.69 196 GLY A N 1
ATOM 1379 C CA . GLY A 1 196 ? -1.188 4.695 -1.109 1.00 97.69 196 GLY A CA 1
ATOM 1380 C C . GLY A 1 196 ? -0.779 5.318 0.226 1.00 97.69 196 GLY A C 1
ATOM 1381 O O . GLY A 1 196 ? -0.902 4.677 1.263 1.00 97.69 196 GLY A O 1
ATOM 1382 N N . GLY A 1 197 ? -0.344 6.581 0.212 1.00 98.44 197 GLY A N 1
ATOM 1383 C CA . GLY A 1 197 ? 0.038 7.313 1.427 1.00 98.44 197 GLY A CA 1
ATOM 1384 C C . GLY A 1 197 ? 1.521 7.188 1.791 1.00 98.44 197 GLY A C 1
ATOM 1385 O O . GLY A 1 197 ? 2.341 6.917 0.907 1.00 98.44 197 GLY A O 1
ATOM 1386 N N . SER A 1 198 ? 1.856 7.430 3.061 1.00 98.75 198 SER A N 1
ATOM 1387 C CA . SER A 1 198 ? 3.225 7.343 3.587 1.00 98.75 198 SER A CA 1
ATOM 1388 C C . SER A 1 198 ? 3.342 6.287 4.679 1.00 98.75 198 SER A C 1
ATOM 1390 O O . SER A 1 198 ? 2.516 6.250 5.586 1.00 98.75 198 SER A O 1
ATOM 1392 N N . ASP A 1 199 ? 4.380 5.459 4.612 1.00 98.69 199 ASP A N 1
ATOM 1393 C CA . ASP A 1 199 ? 4.817 4.590 5.713 1.00 98.69 199 ASP A CA 1
ATOM 1394 C C . ASP A 1 199 ? 3.735 3.634 6.250 1.00 98.69 199 ASP A C 1
ATOM 1396 O O . ASP A 1 199 ? 3.724 3.278 7.427 1.00 98.69 199 ASP A O 1
ATOM 1400 N N . ASN A 1 200 ? 2.810 3.198 5.391 1.00 98.88 200 ASN A N 1
ATOM 1401 C CA . ASN A 1 200 ? 1.796 2.214 5.765 1.00 98.88 200 ASN A CA 1
ATOM 1402 C C . ASN A 1 200 ? 2.308 0.780 5.578 1.00 98.88 200 ASN A C 1
ATOM 1404 O O . ASN A 1 200 ? 3.096 0.506 4.671 1.00 98.88 200 ASN A O 1
ATOM 1408 N N . ALA A 1 201 ? 1.799 -0.157 6.375 1.00 98.81 201 ALA A N 1
ATOM 1409 C CA . ALA A 1 201 ? 2.170 -1.564 6.329 1.00 98.81 201 ALA A CA 1
ATOM 1410 C C . ALA A 1 201 ? 0.948 -2.498 6.280 1.00 98.81 201 ALA A C 1
ATOM 1412 O O . ALA A 1 201 ? 0.119 -2.501 7.186 1.00 98.81 201 ALA A O 1
ATOM 1413 N N . ALA A 1 202 ? 0.867 -3.338 5.249 1.00 98.81 202 ALA A N 1
ATOM 1414 C CA . ALA A 1 202 ? -0.055 -4.473 5.183 1.00 98.81 202 ALA A CA 1
ATOM 1415 C C . ALA A 1 202 ? 0.749 -5.769 5.383 1.00 98.81 202 ALA A C 1
ATOM 1417 O O . ALA A 1 202 ? 1.507 -6.192 4.505 1.00 98.81 202 ALA A O 1
ATOM 1418 N N . ALA A 1 203 ? 0.659 -6.345 6.581 1.00 98.44 203 ALA A N 1
ATOM 1419 C CA . ALA A 1 203 ? 1.550 -7.402 7.053 1.00 98.44 203 ALA A CA 1
ATOM 1420 C C . ALA A 1 203 ? 0.870 -8.743 7.366 1.00 98.44 203 ALA A C 1
ATOM 1422 O O . ALA A 1 203 ? 1.584 -9.737 7.489 1.00 98.44 203 ALA A O 1
ATOM 1423 N N . GLY A 1 204 ? -0.465 -8.799 7.423 1.00 98.44 204 GLY A N 1
ATOM 1424 C CA . GLY A 1 204 ? -1.229 -10.055 7.487 1.00 98.44 204 GLY A CA 1
ATOM 1425 C C . GLY A 1 204 ? -1.736 -10.513 6.115 1.00 98.44 204 GLY A C 1
ATOM 1426 O O . GLY A 1 204 ? -1.890 -9.705 5.192 1.00 98.44 204 GLY A O 1
ATOM 1427 N N . ASN A 1 205 ? -2.005 -11.805 5.929 1.00 98.56 205 ASN A N 1
ATOM 1428 C CA . ASN A 1 205 ? -2.550 -12.315 4.666 1.00 98.56 205 ASN A CA 1
ATOM 1429 C C . ASN A 1 205 ? -3.939 -11.730 4.413 1.00 98.56 205 ASN A C 1
ATOM 1431 O O . ASN A 1 205 ? -4.760 -11.677 5.322 1.00 98.56 205 ASN A O 1
ATOM 1435 N N . HIS A 1 206 ? -4.222 -11.314 3.179 1.00 98.69 206 HIS A N 1
ATOM 1436 C CA . HIS A 1 206 ? -5.466 -10.612 2.818 1.00 98.69 206 HIS A CA 1
ATOM 1437 C C . HIS A 1 206 ? -5.705 -9.301 3.593 1.00 98.69 206 HIS A C 1
ATOM 1439 O O . HIS A 1 206 ? -6.821 -8.781 3.588 1.00 98.69 206 HIS A O 1
ATOM 1445 N N . SER A 1 207 ? -4.684 -8.755 4.264 1.00 98.81 207 SER A N 1
ATOM 1446 C CA . 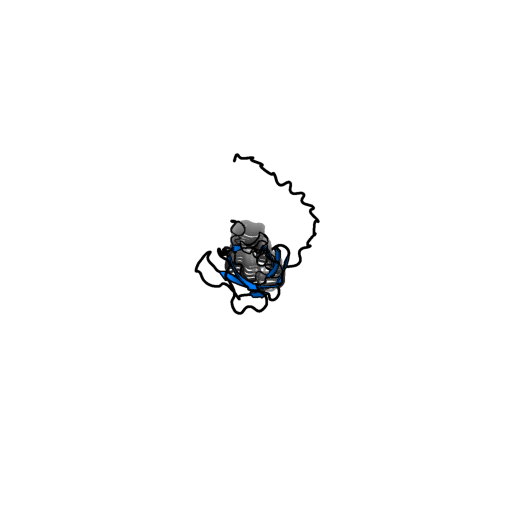SER A 1 207 ? -4.817 -7.481 4.968 1.00 98.81 207 SER A CA 1
ATOM 1447 C C . SER A 1 207 ? -4.911 -6.304 3.995 1.00 98.81 207 SER A C 1
ATOM 1449 O O . SER A 1 207 ? -4.380 -6.340 2.882 1.00 98.81 207 SER A O 1
ATOM 1451 N N . THR A 1 208 ? -5.604 -5.243 4.400 1.00 98.88 208 THR A N 1
ATOM 1452 C CA . THR A 1 208 ? -5.780 -4.048 3.567 1.00 98.88 208 THR A CA 1
ATOM 1453 C C . THR A 1 208 ? -5.518 -2.783 4.365 1.00 98.88 208 THR A C 1
ATOM 1455 O O . THR A 1 208 ? -6.133 -2.566 5.407 1.00 98.88 208 THR A O 1
ATOM 1458 N N . VAL A 1 209 ? -4.677 -1.900 3.826 1.00 98.94 209 VAL A N 1
ATOM 1459 C CA . VAL A 1 209 ? -4.605 -0.498 4.246 1.00 98.94 209 VAL A CA 1
ATOM 1460 C C . VAL A 1 209 ? -5.084 0.391 3.100 1.00 98.94 209 VAL A C 1
ATOM 1462 O O . VAL A 1 209 ? -4.482 0.416 2.029 1.00 98.94 209 VAL A O 1
ATOM 1465 N N . GLY A 1 210 ? -6.163 1.148 3.293 1.00 98.75 210 GLY A N 1
ATOM 1466 C CA . GLY A 1 210 ? -6.697 2.018 2.237 1.00 98.75 210 GLY A CA 1
ATOM 1467 C C . GLY A 1 210 ? -5.773 3.193 1.884 1.00 98.75 210 GLY A C 1
ATOM 1468 O O . GLY A 1 210 ? -5.735 3.619 0.732 1.00 98.75 210 GLY A O 1
ATOM 1469 N N . GLY A 1 211 ? -4.981 3.680 2.843 1.00 98.50 211 GLY A N 1
ATOM 1470 C CA . GLY A 1 211 ? -3.969 4.724 2.662 1.00 98.50 211 GLY A CA 1
ATOM 1471 C C . GLY A 1 211 ? -3.665 5.451 3.973 1.00 98.50 211 GLY A C 1
ATOM 1472 O O . GLY A 1 211 ? -3.884 4.891 5.040 1.00 98.50 211 GLY A O 1
ATOM 1473 N N . GLY A 1 212 ? -3.222 6.710 3.901 1.00 98.75 212 GLY A N 1
ATOM 1474 C CA . GLY A 1 212 ? -2.932 7.538 5.080 1.00 98.75 212 GLY A CA 1
ATOM 1475 C C . GLY A 1 212 ? -1.452 7.564 5.459 1.00 98.75 212 GLY A C 1
ATOM 1476 O O . GLY A 1 212 ? -0.598 7.419 4.583 1.00 98.75 212 GLY A O 1
ATOM 1477 N N . GLU A 1 213 ? -1.153 7.782 6.736 1.00 98.88 213 GLU A N 1
ATOM 1478 C CA . GLU A 1 213 ? 0.211 7.832 7.272 1.00 98.88 213 GLU A CA 1
ATOM 1479 C C . GLU A 1 213 ? 0.397 6.808 8.394 1.00 98.88 213 GLU A C 1
ATOM 1481 O O . GLU A 1 213 ? -0.387 6.778 9.340 1.00 98.88 213 GLU A O 1
ATOM 1486 N N . GLY A 1 214 ? 1.439 5.979 8.318 1.00 98.75 214 GLY A N 1
ATOM 1487 C CA . GLY A 1 214 ? 1.865 5.155 9.453 1.00 98.75 214 GLY A CA 1
ATOM 1488 C C . GLY A 1 214 ? 0.857 4.096 9.916 1.00 98.75 214 GLY A C 1
ATOM 1489 O O . GLY A 1 214 ? 0.914 3.676 11.069 1.00 98.75 214 GLY A O 1
ATOM 1490 N N . ASN A 1 215 ? -0.096 3.685 9.073 1.00 98.94 215 ASN A N 1
ATOM 1491 C CA . ASN A 1 215 ? -1.097 2.685 9.450 1.00 98.94 215 ASN A CA 1
ATOM 1492 C C . ASN A 1 215 ? -0.574 1.261 9.254 1.00 98.94 215 ASN A C 1
ATOM 1494 O O . ASN A 1 215 ? 0.120 0.981 8.278 1.00 98.94 215 ASN A O 1
ATOM 1498 N N . ILE A 1 216 ? -0.975 0.337 10.125 1.00 98.88 216 ILE A N 1
ATOM 1499 C CA . ILE A 1 216 ? -0.555 -1.064 10.091 1.00 98.88 216 ILE A CA 1
ATOM 1500 C C . ILE A 1 216 ? -1.779 -1.985 10.134 1.00 98.88 216 ILE A C 1
ATOM 1502 O O . ILE A 1 216 ? -2.518 -1.997 11.113 1.00 98.88 216 ILE A O 1
ATOM 1506 N N . ALA A 1 217 ? -1.965 -2.802 9.100 1.00 98.81 217 ALA A N 1
ATOM 1507 C CA . ALA A 1 217 ? -2.882 -3.943 9.093 1.00 98.81 217 ALA A CA 1
ATOM 1508 C C . ALA A 1 217 ? -2.049 -5.234 9.202 1.00 98.81 217 ALA A C 1
ATOM 1510 O O . ALA A 1 217 ? -1.510 -5.722 8.209 1.00 98.81 217 ALA A O 1
ATOM 1511 N N . GLY A 1 218 ? -1.836 -5.723 10.425 1.00 98.31 218 GLY A N 1
ATOM 1512 C CA . GLY A 1 218 ? -0.891 -6.805 10.730 1.00 98.31 218 GLY A CA 1
ATOM 1513 C C . GLY A 1 218 ? -1.491 -8.193 10.904 1.00 98.31 218 GLY A C 1
ATOM 1514 O O . GLY A 1 218 ? -0.769 -9.160 10.687 1.00 98.31 218 GLY A O 1
ATOM 1515 N N . GLY A 1 219 ? -2.772 -8.303 11.261 1.00 98.38 219 GLY A N 1
ATOM 1516 C CA . GLY A 1 219 ? -3.448 -9.600 11.375 1.00 98.38 219 GLY A CA 1
ATOM 1517 C C . GLY A 1 219 ? -3.991 -10.111 10.041 1.00 98.38 219 GLY A C 1
ATOM 1518 O O . GLY A 1 219 ? -4.198 -9.332 9.099 1.00 98.38 219 GLY A O 1
ATOM 1519 N N . ASP A 1 220 ? -4.253 -11.411 9.935 1.00 98.56 220 ASP A N 1
ATOM 1520 C CA . ASP A 1 220 ? -4.842 -11.996 8.729 1.00 98.56 220 ASP A CA 1
ATOM 1521 C C . ASP A 1 220 ? -6.272 -11.464 8.536 1.00 98.56 220 ASP A C 1
ATOM 1523 O O . ASP A 1 220 ? -7.072 -11.418 9.466 1.00 98.56 220 ASP A O 1
ATOM 1527 N N . HIS A 1 221 ? -6.621 -11.054 7.315 1.00 98.69 221 HIS A N 1
ATOM 1528 C CA . HIS A 1 221 ? -7.898 -10.408 6.969 1.00 98.69 221 HIS A CA 1
ATOM 1529 C C . HIS A 1 221 ? -8.174 -9.083 7.706 1.00 98.69 221 HIS A C 1
ATOM 1531 O O . HIS A 1 221 ? -9.300 -8.581 7.670 1.00 98.69 221 HIS A O 1
ATOM 1537 N N . SER A 1 222 ? -7.169 -8.494 8.359 1.00 98.81 222 SER A N 1
ATOM 1538 C CA . SER A 1 222 ? -7.312 -7.194 9.017 1.00 98.81 222 SER A CA 1
ATOM 1539 C C . SER A 1 222 ? -7.488 -6.056 8.008 1.00 98.81 222 SER A C 1
ATOM 1541 O O . SER A 1 222 ? -7.008 -6.106 6.872 1.00 98.81 222 SER A O 1
ATOM 1543 N N . THR A 1 223 ? -8.194 -5.001 8.406 1.00 98.88 223 THR A N 1
ATOM 1544 C CA . THR A 1 223 ? -8.433 -3.833 7.552 1.00 98.88 223 THR A CA 1
ATOM 1545 C C . THR A 1 223 ? -8.215 -2.539 8.318 1.00 98.88 223 THR A C 1
ATOM 1547 O O . THR A 1 223 ? -8.810 -2.321 9.368 1.00 98.88 223 THR A O 1
ATOM 1550 N N . VAL A 1 224 ? -7.441 -1.627 7.738 1.00 98.88 224 VAL A N 1
ATOM 1551 C CA . VAL A 1 224 ? -7.392 -0.219 8.138 1.00 98.88 224 VAL A CA 1
ATOM 1552 C C . VAL A 1 224 ? -7.801 0.628 6.940 1.00 98.88 224 VAL A C 1
ATOM 1554 O O . VAL A 1 224 ? -7.091 0.695 5.941 1.00 98.88 224 VAL A O 1
ATOM 1557 N N . ALA A 1 225 ? -8.953 1.290 6.994 1.00 98.75 225 ALA A N 1
ATOM 1558 C CA . ALA A 1 225 ? -9.444 2.050 5.841 1.00 98.75 225 ALA A CA 1
ATOM 1559 C C . ALA A 1 225 ? -8.574 3.286 5.520 1.00 98.75 225 ALA A C 1
ATOM 1561 O O . ALA A 1 225 ? -8.516 3.713 4.368 1.00 98.75 225 ALA A O 1
ATOM 1562 N N . GLY A 1 226 ? -7.875 3.842 6.514 1.00 98.56 226 GLY A N 1
ATOM 1563 C CA . GLY A 1 226 ? -6.898 4.919 6.357 1.00 98.56 226 GLY A CA 1
ATOM 1564 C C . GLY A 1 226 ? -6.646 5.659 7.670 1.00 98.56 226 GLY A C 1
ATOM 1565 O O . GLY A 1 226 ? -6.910 5.112 8.736 1.00 98.56 226 GLY A O 1
ATOM 1566 N N . GLY A 1 227 ? -6.201 6.917 7.595 1.00 98.75 227 GLY A N 1
ATOM 1567 C CA . GLY A 1 227 ? -5.963 7.767 8.768 1.00 98.75 227 GLY A CA 1
ATOM 1568 C C . GLY A 1 227 ? -4.485 7.891 9.137 1.00 98.75 227 GLY A C 1
ATOM 1569 O O . GLY A 1 227 ? -3.634 7.808 8.252 1.00 98.75 227 GLY A O 1
ATOM 1570 N N . GLU A 1 228 ? -4.190 8.111 10.416 1.00 98.88 228 GLU A N 1
ATOM 1571 C CA . GLU A 1 228 ? -2.827 8.290 10.935 1.00 98.88 228 GLU A CA 1
ATOM 1572 C C . GLU A 1 228 ? -2.534 7.289 12.061 1.00 98.88 228 GLU A C 1
ATOM 1574 O O . GLU A 1 228 ? -3.262 7.228 13.048 1.00 98.88 228 GLU A O 1
ATOM 1579 N N . GLY A 1 229 ? -1.465 6.502 11.947 1.00 98.75 229 GLY A N 1
ATOM 1580 C CA . GLY A 1 229 ? -0.950 5.708 13.066 1.00 98.75 229 GLY A CA 1
ATOM 1581 C C . GLY A 1 229 ? -1.905 4.644 13.621 1.00 98.75 229 GLY A C 1
ATOM 1582 O O . GLY A 1 229 ? -1.794 4.294 14.794 1.00 98.75 229 GLY A O 1
ATOM 1583 N N . ASN A 1 230 ? -2.872 4.152 12.839 1.00 98.94 230 ASN A N 1
ATOM 1584 C CA . ASN A 1 230 ? -3.794 3.104 13.294 1.00 98.94 230 ASN A CA 1
ATOM 1585 C C . ASN A 1 230 ? -3.158 1.709 13.182 1.00 98.94 230 ASN A C 1
ATOM 1587 O O . ASN A 1 230 ? -2.426 1.439 12.233 1.00 98.94 230 ASN A O 1
ATOM 1591 N N . SER A 1 231 ? -3.481 0.800 14.104 1.00 98.75 231 SER A N 1
ATOM 1592 C CA . SER A 1 231 ? -2.877 -0.535 14.200 1.00 98.75 231 SER A CA 1
ATOM 1593 C C . SER A 1 231 ? -3.927 -1.637 14.377 1.00 98.75 231 SER A C 1
ATOM 1595 O O . SER A 1 231 ? -4.541 -1.765 15.431 1.00 98.75 231 SER A O 1
ATOM 1597 N N . ALA A 1 232 ? -4.131 -2.464 13.354 1.00 98.56 232 ALA A N 1
ATOM 1598 C CA . ALA A 1 232 ? -4.976 -3.656 13.411 1.00 98.56 232 ALA A CA 1
ATOM 1599 C C . ALA A 1 232 ? -4.104 -4.920 13.424 1.00 98.56 232 ALA A C 1
ATOM 1601 O O . ALA A 1 232 ? -3.801 -5.489 12.375 1.00 98.56 232 ALA A O 1
ATOM 1602 N N . MET A 1 233 ? -3.639 -5.329 14.608 1.00 96.75 233 MET A N 1
ATOM 1603 C CA . MET A 1 233 ? -2.727 -6.478 14.788 1.00 96.75 233 MET A CA 1
ATOM 1604 C C . MET A 1 233 ? -3.440 -7.826 14.841 1.00 96.75 233 MET A C 1
ATOM 1606 O O . MET A 1 233 ? -2.803 -8.853 14.626 1.00 96.75 233 MET A O 1
ATOM 1610 N N . GLY A 1 234 ? -4.742 -7.810 15.107 1.00 90.69 234 GLY A N 1
ATOM 1611 C CA . GLY A 1 234 ? -5.574 -8.998 15.194 1.00 90.69 234 GLY A CA 1
ATOM 1612 C C . GLY A 1 234 ? -6.102 -9.521 13.883 1.00 90.69 234 GLY A C 1
ATOM 1613 O O . GLY A 1 234 ? -6.396 -8.746 12.967 1.00 90.69 234 GLY A O 1
ATOM 1614 N N . ASP A 1 235 ? -6.301 -10.834 13.826 1.00 96.75 235 ASP A N 1
ATOM 1615 C CA . ASP A 1 235 ? -7.012 -11.461 12.722 1.00 96.75 235 ASP A CA 1
ATOM 1616 C C . ASP A 1 235 ? -8.438 -10.900 12.647 1.00 96.75 235 ASP A C 1
ATOM 1618 O O . ASP A 1 235 ? -9.142 -10.809 13.647 1.00 96.75 235 ASP A O 1
ATOM 1622 N N . HIS A 1 236 ? -8.880 -10.531 11.445 1.00 98.25 236 HIS A N 1
ATOM 1623 C CA . HIS A 1 236 ? -10.198 -9.938 11.176 1.00 98.25 236 HIS A CA 1
ATOM 1624 C C . HIS A 1 236 ? -10.481 -8.597 11.881 1.00 98.25 236 HIS A C 1
ATOM 1626 O O . HIS A 1 236 ? -11.610 -8.105 11.808 1.00 98.25 236 HIS A O 1
ATOM 1632 N N . GLY A 1 237 ? -9.481 -7.974 12.511 1.00 98.25 237 GLY A N 1
ATOM 1633 C CA . GLY A 1 237 ? -9.622 -6.658 13.128 1.00 98.25 237 GLY A CA 1
ATOM 1634 C C . GLY A 1 237 ? -9.856 -5.558 12.095 1.00 98.25 237 GLY A C 1
ATOM 1635 O O . GLY A 1 237 ? -9.224 -5.537 11.034 1.00 98.25 237 GLY A O 1
ATOM 1636 N N . ALA A 1 238 ? -10.756 -4.621 12.396 1.00 98.62 238 ALA A N 1
ATOM 1637 C CA . ALA A 1 238 ? -11.120 -3.545 11.478 1.00 98.62 238 ALA A CA 1
ATOM 1638 C C . ALA A 1 238 ? -11.046 -2.160 12.130 1.00 98.62 238 ALA A C 1
ATOM 1640 O O . ALA A 1 238 ? -11.686 -1.893 13.147 1.00 98.62 238 ALA A O 1
ATOM 1641 N N . ILE A 1 239 ? -10.327 -1.245 11.480 1.00 98.88 239 ILE A N 1
ATOM 1642 C CA . ILE A 1 239 ? -10.291 0.176 11.824 1.00 98.88 239 ILE A CA 1
ATOM 1643 C C . ILE A 1 239 ? -10.822 0.993 10.644 1.00 98.88 239 ILE A C 1
ATOM 1645 O O . ILE A 1 239 ? -10.243 1.008 9.556 1.00 98.88 239 ILE A O 1
ATOM 1649 N N . GLY A 1 240 ? -11.935 1.696 10.854 1.00 98.69 240 GLY A N 1
ATOM 1650 C CA . GLY A 1 240 ? -12.583 2.519 9.827 1.00 98.69 240 GLY A CA 1
ATOM 1651 C C . GLY A 1 240 ? -11.853 3.830 9.508 1.00 98.69 240 GLY A C 1
ATOM 1652 O O . GLY A 1 240 ? -12.144 4.455 8.490 1.00 98.69 240 GLY A O 1
ATOM 1653 N N . GLY A 1 241 ? -10.894 4.243 10.339 1.00 98.50 241 GLY A N 1
ATOM 1654 C CA . GLY A 1 241 ? -10.032 5.404 10.120 1.00 98.50 241 GLY A CA 1
ATOM 1655 C C . GLY A 1 241 ? -9.711 6.145 11.417 1.00 98.50 241 GLY A C 1
ATOM 1656 O O . GLY A 1 241 ? -9.767 5.564 12.497 1.00 98.50 241 GLY A O 1
ATOM 1657 N N . GLY A 1 242 ? -9.429 7.445 11.315 1.00 98.75 242 GLY A N 1
ATOM 1658 C CA . GLY A 1 242 ? -9.073 8.276 12.468 1.00 98.75 242 GLY A CA 1
ATOM 1659 C C . GLY A 1 242 ? -7.579 8.228 12.787 1.00 98.75 242 GLY A C 1
ATOM 1660 O O . GLY A 1 242 ? -6.777 8.022 11.874 1.00 98.75 242 GLY A O 1
ATOM 1661 N N . ALA A 1 243 ? -7.208 8.450 14.047 1.00 98.88 243 ALA A N 1
ATOM 1662 C CA . ALA A 1 243 ? -5.809 8.521 14.457 1.00 98.88 243 ALA A CA 1
ATOM 1663 C C . ALA A 1 243 ? -5.496 7.642 15.677 1.00 98.88 243 ALA A C 1
ATOM 1665 O O . ALA A 1 243 ? -6.244 7.641 16.652 1.00 98.88 243 ALA A O 1
ATOM 1666 N N . PHE A 1 244 ? -4.372 6.929 15.649 1.00 98.75 244 PHE A N 1
ATOM 1667 C CA . PHE A 1 244 ? -3.831 6.180 16.791 1.00 98.75 244 PHE A CA 1
ATOM 1668 C C . PHE A 1 244 ? -4.792 5.153 17.412 1.00 98.75 244 PHE A C 1
ATOM 1670 O O . PHE A 1 244 ? -4.733 4.890 18.612 1.00 98.75 244 PHE A O 1
ATOM 1677 N N . ASN A 1 245 ? -5.698 4.572 16.622 1.00 98.88 245 ASN A N 1
ATOM 1678 C CA . ASN A 1 245 ? -6.582 3.514 17.107 1.00 98.88 245 ASN A CA 1
ATOM 1679 C C . ASN A 1 245 ? -5.890 2.145 17.036 1.00 98.88 245 ASN A C 1
ATOM 1681 O O . ASN A 1 245 ? -5.107 1.902 16.117 1.00 98.88 245 ASN A O 1
ATOM 1685 N N . SER A 1 246 ? -6.198 1.238 17.965 1.00 98.62 246 SER A N 1
ATOM 1686 C CA . SER A 1 246 ? -5.580 -0.093 18.031 1.00 98.62 246 SER A CA 1
ATOM 1687 C C . SER A 1 246 ? -6.598 -1.202 18.299 1.00 98.62 246 SER A C 1
ATOM 1689 O O . SER A 1 246 ? -7.388 -1.093 19.235 1.00 98.62 246 SER A O 1
ATOM 1691 N N . VAL A 1 247 ? -6.547 -2.277 17.509 1.00 98.19 247 VAL A N 1
ATOM 1692 C CA . VAL A 1 247 ? -7.327 -3.518 17.697 1.00 98.19 247 VAL A CA 1
ATOM 1693 C C . VAL A 1 247 ? -6.424 -4.745 17.613 1.00 98.19 247 VAL A C 1
ATOM 1695 O O . VAL A 1 247 ? -5.425 -4.724 16.882 1.00 98.19 247 VAL A O 1
ATOM 1698 N N . ILE A 1 248 ? -6.773 -5.816 18.330 1.00 95.56 248 ILE A N 1
ATOM 1699 C CA . ILE A 1 248 ? -5.898 -6.990 18.476 1.00 95.56 248 ILE A CA 1
ATOM 1700 C C . ILE A 1 248 ? -6.542 -8.335 18.125 1.00 95.56 248 ILE A C 1
ATOM 1702 O O . ILE A 1 248 ? -5.816 -9.326 18.072 1.00 95.56 248 ILE A O 1
ATOM 1706 N N . ASP A 1 249 ? -7.840 -8.391 17.820 1.00 93.69 249 ASP A N 1
ATOM 1707 C CA . ASP A 1 249 ? -8.513 -9.580 17.269 1.00 93.69 249 ASP A CA 1
ATOM 1708 C C . ASP A 1 249 ? -9.713 -9.161 16.384 1.00 93.69 249 ASP A C 1
ATOM 1710 O O . ASP A 1 249 ? -9.662 -8.078 15.799 1.00 93.69 249 ASP A O 1
ATOM 1714 N N . TYR A 1 250 ? -10.781 -9.975 16.296 1.00 97.12 250 TYR A N 1
ATOM 1715 C CA . TYR A 1 250 ? -12.118 -9.735 15.695 1.00 97.12 250 TYR A CA 1
ATOM 1716 C C . TYR A 1 250 ? -12.858 -8.445 16.143 1.00 97.12 250 TYR A C 1
ATOM 1718 O O . TYR A 1 250 ? -14.092 -8.388 16.195 1.00 97.12 250 TYR A O 1
ATOM 1726 N N . ASP A 1 251 ? -12.132 -7.406 16.518 1.00 98.25 251 ASP A N 1
ATOM 1727 C CA . ASP A 1 251 ? -12.636 -6.156 17.039 1.00 98.25 251 ASP A CA 1
ATOM 1728 C C . ASP A 1 251 ? -12.852 -5.123 15.941 1.00 98.25 251 ASP A C 1
ATOM 1730 O O . ASP A 1 251 ? -12.262 -5.160 14.856 1.00 98.25 251 ASP A O 1
ATOM 1734 N N . VAL A 1 252 ? -13.687 -4.138 16.259 1.00 98.50 252 VAL A N 1
ATOM 1735 C CA . VAL A 1 252 ? -13.988 -3.038 15.349 1.00 98.50 252 VAL A CA 1
ATOM 1736 C C . VAL A 1 252 ? -13.838 -1.708 16.061 1.00 98.50 252 VAL A C 1
ATOM 1738 O O . VAL A 1 252 ? -14.548 -1.426 17.028 1.00 98.50 252 VAL A O 1
ATOM 1741 N N . ILE A 1 253 ? -12.988 -0.843 15.512 1.00 98.81 253 ILE A N 1
ATOM 1742 C CA . ILE A 1 253 ? -13.006 0.590 15.803 1.00 98.81 253 ILE A CA 1
ATOM 1743 C C . ILE A 1 253 ? -13.485 1.321 14.555 1.00 98.81 253 ILE A C 1
ATOM 1745 O O . ILE A 1 253 ? -12.782 1.380 13.551 1.00 98.81 253 ILE A O 1
ATOM 1749 N N . ALA A 1 254 ? -14.682 1.906 14.579 1.00 98.62 254 ALA A N 1
ATOM 1750 C CA . ALA A 1 254 ? -15.195 2.579 13.379 1.00 98.62 254 ALA A CA 1
ATOM 1751 C C . ALA A 1 254 ? -14.448 3.893 13.057 1.00 98.62 254 ALA A C 1
ATOM 1753 O O . ALA A 1 254 ? -14.426 4.314 11.902 1.00 98.62 254 ALA A O 1
ATOM 1754 N N . GLY A 1 255 ? -13.801 4.521 14.044 1.00 98.25 255 GLY A N 1
ATOM 1755 C CA . GLY A 1 255 ? -12.932 5.683 13.858 1.00 98.25 255 GLY A CA 1
ATOM 1756 C C . GLY A 1 255 ? -12.619 6.393 15.175 1.00 98.25 255 GLY A C 1
ATOM 1757 O O . GLY A 1 255 ? -12.715 5.796 16.242 1.00 98.25 255 GLY A O 1
ATOM 1758 N N . GLY A 1 256 ? -12.302 7.687 15.113 1.00 98.69 256 GLY A N 1
ATOM 1759 C CA . GLY A 1 256 ? -11.964 8.491 16.293 1.00 98.69 256 GLY A CA 1
ATOM 1760 C C . GLY A 1 256 ? -10.462 8.561 16.553 1.00 98.69 256 GLY A C 1
ATOM 1761 O O . GLY A 1 256 ? -9.666 8.343 15.641 1.00 98.69 256 GLY A O 1
ATOM 1762 N N . GLU A 1 257 ? -10.079 8.907 17.776 1.00 98.88 257 GLU A N 1
ATOM 1763 C CA . GLU A 1 257 ? -8.681 9.106 18.146 1.00 98.88 257 GLU A CA 1
ATOM 1764 C C . GLU A 1 257 ? -8.308 8.330 19.412 1.00 98.88 257 GLU A C 1
ATOM 1766 O O . GLU A 1 257 ? -9.010 8.386 20.424 1.00 98.88 257 GLU A O 1
ATOM 1771 N N . SER A 1 258 ? -7.167 7.642 19.372 1.00 98.69 258 SER A N 1
ATOM 1772 C CA . SER A 1 258 ? -6.577 6.950 20.524 1.00 98.69 258 SER A CA 1
ATOM 1773 C C . SER A 1 258 ? -7.515 5.947 21.207 1.00 98.69 258 SER A C 1
ATOM 1775 O O . SER A 1 258 ? -7.460 5.776 22.426 1.00 98.69 258 SER A O 1
ATOM 1777 N N . ASN A 1 259 ? -8.411 5.301 20.454 1.00 98.81 259 ASN A N 1
ATOM 1778 C CA . ASN A 1 259 ? -9.240 4.228 20.996 1.00 98.81 259 ASN A CA 1
ATOM 1779 C C . ASN A 1 259 ? -8.485 2.898 20.931 1.00 98.81 259 ASN A C 1
ATOM 1781 O O . ASN A 1 259 ? -7.835 2.595 19.931 1.00 98.81 259 ASN A O 1
ATOM 1785 N N . VAL A 1 260 ? -8.592 2.090 21.980 1.00 98.56 260 VAL A N 1
ATOM 1786 C CA . VAL A 1 260 ? -7.870 0.817 22.092 1.00 98.56 260 VAL A CA 1
ATOM 1787 C C . VAL A 1 260 ? -8.834 -0.297 22.470 1.00 98.56 260 VAL A C 1
ATOM 1789 O O . VAL A 1 260 ? -9.652 -0.146 23.381 1.00 98.56 260 VAL A O 1
ATOM 1792 N N . ILE A 1 261 ? -8.736 -1.422 21.772 1.00 98.06 261 ILE A N 1
ATOM 1793 C CA . ILE A 1 261 ? -9.393 -2.671 22.138 1.00 98.06 261 ILE A CA 1
ATOM 1794 C C . ILE A 1 261 ? -8.307 -3.727 22.311 1.00 98.06 261 ILE A C 1
ATOM 1796 O O . ILE A 1 261 ? -7.688 -4.135 21.335 1.00 98.06 261 ILE A O 1
ATOM 1800 N N . ASP A 1 262 ? -8.112 -4.157 23.557 1.00 95.56 262 ASP A N 1
ATOM 1801 C CA . ASP A 1 262 ? -7.200 -5.241 23.938 1.00 95.56 262 ASP A CA 1
ATOM 1802 C C . ASP A 1 262 ? -7.965 -6.553 24.225 1.00 95.56 262 ASP A C 1
ATOM 1804 O O . ASP A 1 262 ? -7.432 -7.465 24.832 1.00 95.56 262 ASP A O 1
ATOM 1808 N N . SER A 1 263 ? -9.246 -6.651 23.867 1.00 93.56 263 SER A N 1
ATOM 1809 C CA . SER A 1 263 ? -10.079 -7.853 24.062 1.00 93.56 263 SER A CA 1
ATOM 1810 C C . SER A 1 263 ? -10.323 -8.545 22.713 1.00 93.56 263 SER A C 1
ATOM 1812 O O . SER A 1 263 ? -9.677 -8.207 21.732 1.00 93.56 263 SER A O 1
ATOM 1814 N N . SER A 1 264 ? -11.254 -9.499 22.662 1.00 94.44 264 SER A N 1
ATOM 1815 C CA . SER A 1 264 ? -11.720 -10.106 21.412 1.00 94.44 264 SER A CA 1
ATOM 1816 C C . SER A 1 264 ? -13.202 -9.820 21.196 1.00 94.44 264 SER A C 1
ATOM 1818 O O . SER A 1 264 ? -13.991 -9.739 22.153 1.00 94.44 264 SER A O 1
ATOM 1820 N N . TRP A 1 265 ? -13.608 -9.755 19.927 1.00 96.62 265 TRP A N 1
ATOM 1821 C CA . TRP A 1 265 ? -15.002 -9.579 19.507 1.00 96.62 265 TRP A CA 1
ATOM 1822 C C . TRP A 1 265 ? -15.663 -8.323 20.082 1.00 96.62 265 TRP A C 1
ATOM 1824 O O . TRP A 1 265 ? -16.852 -8.340 20.415 1.00 96.62 265 TRP A O 1
ATOM 1834 N N . SER A 1 266 ? -14.892 -7.258 20.274 1.00 97.69 266 SER A N 1
ATOM 1835 C CA . SER A 1 266 ? -15.358 -6.039 20.931 1.00 97.69 266 SER A CA 1
ATOM 1836 C C . SER A 1 266 ? -15.453 -4.864 19.959 1.00 97.69 266 SER A C 1
ATOM 1838 O O . SER A 1 266 ? -14.870 -4.868 18.876 1.00 97.69 266 SER A O 1
ATOM 1840 N N . VAL A 1 267 ? -16.239 -3.847 20.314 1.00 98.50 267 VAL A N 1
ATOM 1841 C CA . VAL A 1 267 ? -16.536 -2.723 19.417 1.00 98.50 267 VAL A CA 1
ATOM 1842 C C . VAL A 1 267 ? -16.369 -1.388 20.127 1.00 98.50 267 VAL A C 1
ATOM 1844 O O . VAL A 1 267 ? -16.939 -1.158 21.194 1.00 98.50 267 VAL A O 1
ATOM 1847 N N . VAL A 1 268 ? -15.664 -0.466 19.474 1.00 98.75 268 VAL A N 1
ATOM 1848 C CA . VAL A 1 268 ? -15.698 0.964 19.780 1.00 98.75 268 VAL A CA 1
ATOM 1849 C C . VAL A 1 268 ? -16.187 1.708 18.540 1.00 98.75 268 VAL A C 1
ATOM 1851 O O . VAL A 1 268 ? -15.505 1.785 17.522 1.00 98.75 268 VAL A O 1
ATOM 1854 N N . ALA A 1 269 ? -17.384 2.289 18.592 1.00 98.56 269 ALA A N 1
ATOM 1855 C CA . ALA A 1 269 ? -17.926 2.983 17.418 1.00 98.56 269 ALA A CA 1
ATOM 1856 C C . ALA A 1 269 ? -17.241 4.341 17.143 1.00 98.56 269 ALA A C 1
ATOM 1858 O O . ALA A 1 269 ? -17.400 4.907 16.065 1.00 98.56 269 ALA A O 1
ATOM 1859 N N . GL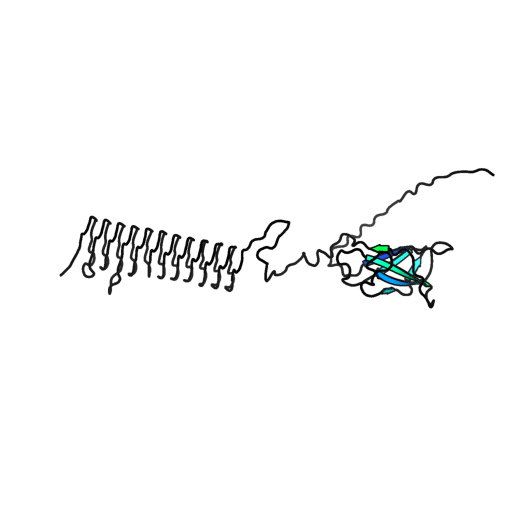Y A 1 270 ? -16.461 4.867 18.090 1.00 97.88 270 GLY A N 1
ATOM 1860 C CA . GLY A 1 270 ? -15.588 6.017 17.878 1.00 97.88 270 GLY A CA 1
ATOM 1861 C C . GLY A 1 270 ? -15.286 6.781 19.161 1.00 97.88 270 GLY A C 1
ATOM 1862 O O . GLY A 1 270 ? -15.375 6.230 20.255 1.00 97.88 270 GLY A O 1
ATOM 1863 N N . GLY A 1 271 ? -14.979 8.072 19.034 1.00 98.62 271 GLY A N 1
ATOM 1864 C CA . GLY A 1 271 ? -14.683 8.947 20.170 1.00 98.62 271 GLY A CA 1
ATOM 1865 C C . GLY A 1 271 ? -13.188 9.117 20.427 1.00 98.62 271 GLY A C 1
ATOM 1866 O O . GLY A 1 271 ? -12.382 8.926 19.517 1.00 98.62 271 GLY A O 1
ATOM 1867 N N . LEU A 1 272 ? -12.840 9.532 21.644 1.00 98.81 272 LEU A N 1
ATOM 1868 C CA . LEU A 1 272 ? -11.476 9.879 22.040 1.00 98.81 272 LEU A CA 1
ATOM 1869 C C . LEU A 1 272 ? -11.061 9.092 23.291 1.00 98.81 272 LEU A C 1
ATOM 1871 O O . LEU A 1 272 ? -11.739 9.163 24.317 1.00 98.81 272 LEU A O 1
ATOM 1875 N N . PHE A 1 273 ? -9.919 8.404 23.242 1.00 98.56 273 PHE A N 1
ATOM 1876 C CA . PHE A 1 273 ? -9.332 7.704 24.397 1.00 98.56 273 PHE A CA 1
ATOM 1877 C C . PHE A 1 273 ? -10.247 6.661 25.062 1.00 98.56 273 PHE A C 1
ATOM 1879 O O . PHE A 1 273 ? -10.148 6.429 26.270 1.00 98.56 273 PHE A O 1
ATOM 1886 N N . ASN A 1 274 ? -11.154 6.025 24.317 1.00 98.75 274 ASN A N 1
ATOM 1887 C CA . ASN A 1 274 ? -11.932 4.916 24.867 1.00 98.75 274 ASN A CA 1
ATOM 1888 C C . ASN A 1 274 ? -11.102 3.630 24.868 1.00 98.75 274 ASN A C 1
ATOM 1890 O O . ASN A 1 274 ? -10.324 3.387 23.948 1.00 98.75 274 ASN A O 1
ATOM 1894 N N . HIS A 1 275 ? -11.281 2.797 25.889 1.00 98.44 275 HIS A N 1
ATOM 1895 C CA . HIS A 1 275 ? -10.461 1.602 26.070 1.00 98.44 275 HIS A CA 1
ATOM 1896 C C . HIS A 1 275 ? -11.299 0.406 26.519 1.00 98.44 275 HIS A C 1
ATOM 1898 O O . HIS A 1 275 ? -11.948 0.428 27.566 1.00 98.44 275 HIS A O 1
ATOM 1904 N N . VAL A 1 276 ? -11.278 -0.649 25.715 1.00 97.88 276 VAL A N 1
ATOM 1905 C CA . VAL A 1 276 ? -11.798 -1.972 26.058 1.00 97.88 276 VAL A CA 1
ATOM 1906 C C . VAL A 1 276 ? -10.622 -2.856 26.463 1.00 97.88 276 VAL A C 1
ATOM 1908 O O . VAL A 1 276 ? -9.725 -3.082 25.655 1.00 97.88 276 VAL A O 1
ATOM 1911 N N . PHE A 1 277 ? -10.620 -3.360 27.694 1.00 96.00 277 PHE A N 1
ATOM 1912 C CA . PHE A 1 277 ? -9.492 -4.107 28.251 1.00 96.00 277 PHE A CA 1
ATOM 1913 C C . PHE A 1 277 ? -9.675 -5.624 28.165 1.00 96.00 277 PHE A C 1
ATOM 1915 O O . PHE A 1 277 ? -10.781 -6.148 28.350 1.00 96.00 277 PHE A O 1
ATOM 1922 N N . GLU A 1 278 ? -8.557 -6.329 27.982 1.00 92.06 278 GLU A N 1
ATOM 1923 C CA . GLU A 1 278 ? -8.466 -7.766 28.233 1.00 92.06 278 GLU A CA 1
ATOM 1924 C C . GLU A 1 278 ? -8.544 -8.076 29.731 1.00 92.06 278 GLU A C 1
ATOM 1926 O O . GLU A 1 278 ? -7.894 -7.443 30.566 1.00 92.06 278 GLU A O 1
ATOM 1931 N N . ALA A 1 279 ? -9.280 -9.126 30.064 1.00 83.19 279 ALA A N 1
ATOM 1932 C CA . ALA A 1 279 ? -9.142 -9.887 31.292 1.00 83.19 279 ALA A CA 1
ATOM 1933 C C . ALA A 1 279 ? -9.532 -11.349 30.998 1.00 83.19 279 ALA A C 1
ATOM 1935 O O . ALA A 1 279 ? -10.196 -11.628 29.995 1.00 83.19 279 ALA A O 1
ATOM 1936 N N . PRO A 1 280 ? -9.159 -12.315 31.855 1.00 78.88 280 PRO A N 1
ATOM 1937 C CA . PRO A 1 280 ? -9.509 -13.714 31.639 1.00 78.88 280 PRO A CA 1
ATOM 1938 C C . PRO A 1 280 ? -11.021 -13.913 31.439 1.00 78.88 280 PRO A C 1
ATOM 1940 O O . PRO A 1 280 ? -11.816 -13.732 32.359 1.00 78.88 280 PRO A O 1
ATOM 1943 N N . GLY A 1 281 ? -11.411 -14.308 30.224 1.00 80.94 281 GLY A N 1
ATOM 1944 C CA . GLY A 1 281 ? -12.807 -14.552 29.859 1.00 80.94 281 GLY A CA 1
ATOM 1945 C C . GLY A 1 281 ? -13.615 -13.307 29.485 1.00 80.94 281 GLY A C 1
ATOM 1946 O O . GLY A 1 281 ? -14.843 -13.394 29.458 1.00 80.94 281 GLY A O 1
ATOM 1947 N N . THR A 1 282 ? -12.980 -12.168 29.200 1.00 85.19 282 THR A N 1
ATOM 1948 C CA . THR A 1 282 ? -13.674 -10.950 28.765 1.00 85.19 282 THR A CA 1
ATOM 1949 C C . THR A 1 282 ? -13.632 -10.831 27.244 1.00 85.19 282 THR A C 1
ATOM 1951 O O . THR A 1 282 ? -12.585 -10.916 26.610 1.00 85.19 282 THR A O 1
ATOM 1954 N N . TYR A 1 283 ? -14.817 -10.707 26.656 1.00 93.38 283 TYR A N 1
ATOM 1955 C CA . TYR A 1 283 ? -15.083 -10.581 25.223 1.00 93.38 283 TYR A CA 1
ATOM 1956 C C . TYR A 1 283 ? -16.469 -9.938 25.042 1.00 93.38 283 TYR A C 1
ATOM 1958 O O . TYR A 1 283 ? -17.227 -9.824 26.017 1.00 93.38 283 TYR A O 1
ATOM 1966 N N . TRP A 1 284 ? -16.821 -9.543 23.814 1.00 96.25 284 TRP A N 1
ATOM 1967 C CA . TRP A 1 284 ? -18.124 -8.934 23.462 1.00 96.25 284 TRP A CA 1
ATOM 1968 C C . TRP A 1 284 ? -18.408 -7.589 24.139 1.00 96.25 284 TRP A C 1
ATOM 1970 O O . TRP A 1 284 ? -19.550 -7.276 24.472 1.00 96.25 284 TRP A O 1
ATOM 1980 N N . GLN A 1 285 ? -17.374 -6.788 24.371 1.00 97.38 285 GLN A N 1
ATOM 1981 C CA . GLN A 1 285 ? -17.501 -5.494 25.035 1.00 97.38 285 GLN A CA 1
ATOM 1982 C C . GLN A 1 285 ? -17.853 -4.405 24.020 1.00 97.38 285 GLN A C 1
ATOM 1984 O O . GLN A 1 285 ? -17.387 -4.436 22.881 1.00 97.38 285 GLN A O 1
ATOM 1989 N N . THR A 1 286 ? -18.671 -3.430 24.415 1.00 98.38 286 THR A N 1
ATOM 1990 C CA . THR A 1 286 ? -19.093 -2.342 23.519 1.00 98.38 286 THR A CA 1
ATOM 1991 C C . THR A 1 286 ? -18.941 -0.975 24.171 1.00 98.38 286 THR A C 1
ATOM 1993 O O . THR A 1 286 ? -19.498 -0.716 25.238 1.00 98.38 286 THR A O 1
ATOM 1996 N N . ILE A 1 287 ? -18.274 -0.054 23.477 1.00 98.62 287 ILE A N 1
ATOM 1997 C CA . ILE A 1 287 ? -18.332 1.383 23.752 1.00 98.62 287 ILE A CA 1
ATOM 1998 C C . ILE A 1 287 ? -18.880 2.081 22.505 1.00 98.62 287 ILE A C 1
ATOM 2000 O O . ILE A 1 287 ? -18.250 2.115 21.452 1.00 98.62 287 ILE A O 1
ATOM 2004 N N . SER A 1 288 ? -20.067 2.674 22.603 1.00 98.44 288 SER A N 1
ATOM 2005 C CA . SER A 1 288 ? -20.688 3.345 21.446 1.00 98.44 288 SER A CA 1
ATOM 2006 C C . SER A 1 288 ? -20.045 4.701 21.110 1.00 98.44 288 SER A C 1
ATOM 2008 O O . SER A 1 288 ? -20.329 5.275 20.064 1.00 98.44 288 SER A O 1
ATOM 2010 N N . GLY A 1 289 ? -19.183 5.232 21.978 1.00 97.94 289 GLY A N 1
ATOM 2011 C CA . GLY A 1 289 ? -18.400 6.437 21.720 1.00 97.94 289 GLY A CA 1
ATOM 2012 C C . GLY A 1 289 ? -18.077 7.216 22.989 1.00 97.94 289 GLY A C 1
ATOM 2013 O O . GLY A 1 289 ? -18.099 6.669 24.090 1.00 97.94 289 GLY A O 1
ATOM 2014 N N . GLY A 1 290 ? -17.836 8.518 22.839 1.00 98.56 290 GLY A N 1
ATOM 2015 C CA . GLY A 1 290 ? -17.552 9.418 23.955 1.00 98.56 290 GLY A CA 1
ATOM 2016 C C . GLY A 1 290 ? -16.060 9.586 24.232 1.00 98.56 290 GLY A C 1
ATOM 2017 O O . GLY A 1 290 ? -15.237 9.396 23.335 1.00 98.56 290 GLY A O 1
ATOM 2018 N N . VAL A 1 291 ? -15.728 10.001 25.452 1.00 98.81 291 VAL A N 1
ATOM 2019 C CA . VAL A 1 291 ? -14.366 10.364 25.851 1.00 98.81 291 VAL A CA 1
ATOM 2020 C C . VAL A 1 291 ? -13.950 9.561 27.078 1.00 98.81 291 VAL A C 1
ATOM 2022 O O . VAL A 1 291 ? -14.621 9.611 28.106 1.00 98.81 291 VAL A O 1
ATOM 2025 N N . VAL A 1 292 ? -12.819 8.858 27.008 1.00 98.56 292 VAL A N 1
ATOM 2026 C CA . VAL A 1 292 ? -12.182 8.224 28.181 1.00 98.56 292 VAL A CA 1
ATOM 2027 C C . VAL A 1 292 ? -13.073 7.167 28.864 1.00 98.56 292 VAL A C 1
ATOM 2029 O O . VAL A 1 292 ? -12.948 6.893 30.059 1.00 98.56 292 VAL A O 1
ATOM 2032 N N . ASN A 1 293 ? -13.979 6.529 28.122 1.00 98.62 293 ASN A N 1
ATOM 2033 C CA . ASN A 1 293 ? -14.772 5.426 28.661 1.00 98.62 293 ASN A CA 1
ATOM 2034 C C . ASN A 1 293 ? -13.944 4.140 28.701 1.00 98.62 293 ASN A C 1
ATOM 2036 O O . ASN A 1 293 ? -13.168 3.864 27.785 1.00 98.62 293 ASN A O 1
ATOM 2040 N N . ARG A 1 294 ? -14.108 3.352 29.766 1.00 98.00 294 ARG A N 1
ATOM 2041 C CA . ARG A 1 294 ? -13.320 2.140 30.011 1.00 98.00 294 ARG A CA 1
ATOM 2042 C C . ARG A 1 294 ? -14.188 0.975 30.445 1.00 98.00 294 ARG A C 1
ATOM 2044 O O . ARG A 1 294 ? -15.025 1.120 31.334 1.00 98.00 294 ARG A O 1
ATOM 2051 N N . THR A 1 295 ? -13.951 -0.196 29.872 1.00 96.75 295 THR A N 1
ATOM 2052 C CA . THR A 1 295 ? -14.641 -1.424 30.274 1.00 96.75 295 THR A CA 1
ATOM 2053 C C . THR A 1 295 ? -13.683 -2.607 30.338 1.00 96.75 295 THR A C 1
ATOM 2055 O O . THR A 1 295 ? -12.776 -2.719 29.516 1.00 96.75 295 THR A O 1
ATOM 2058 N N . TYR A 1 296 ? -13.865 -3.435 31.366 1.00 95.19 296 TYR A N 1
ATOM 2059 C CA . TYR A 1 296 ? -13.058 -4.620 31.656 1.00 95.19 296 TYR A CA 1
ATOM 2060 C C . TYR A 1 296 ? -13.913 -5.889 31.745 1.00 95.19 296 TYR A C 1
ATOM 2062 O O . TYR A 1 296 ? -13.375 -6.951 32.036 1.00 95.19 296 TYR A O 1
ATOM 2070 N N . ALA A 1 297 ? -15.237 -5.798 31.596 1.00 94.25 297 ALA A N 1
ATOM 2071 C CA . ALA A 1 297 ? -16.158 -6.892 31.899 1.00 94.25 297 ALA A CA 1
ATOM 2072 C C . ALA A 1 297 ? -16.685 -7.570 30.640 1.00 94.25 297 ALA A C 1
AT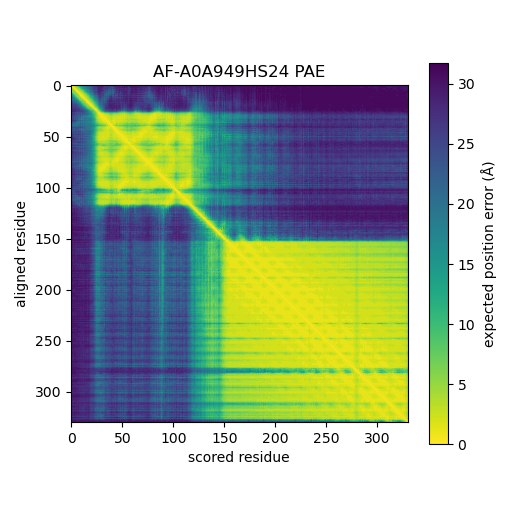OM 2074 O O . ALA A 1 297 ? -17.073 -6.919 29.678 1.00 94.25 297 ALA A O 1
ATOM 2075 N N . ARG A 1 298 ? -16.825 -8.897 30.687 1.00 95.38 298 ARG A N 1
ATOM 2076 C CA . ARG A 1 298 ? -17.469 -9.668 29.616 1.00 95.38 298 ARG A CA 1
ATOM 2077 C C . ARG A 1 298 ? -18.870 -9.123 29.309 1.00 95.38 298 ARG A C 1
ATOM 2079 O O . ARG A 1 298 ? -19.681 -8.962 30.222 1.00 95.38 298 ARG A O 1
ATOM 2086 N N . ALA A 1 299 ? -19.163 -8.927 28.023 1.00 95.94 299 ALA A N 1
ATOM 2087 C CA . ALA A 1 299 ? -20.452 -8.446 27.520 1.00 95.94 299 ALA A CA 1
ATOM 2088 C C . ALA A 1 299 ? -20.910 -7.086 28.095 1.00 95.94 299 ALA A C 1
ATOM 2090 O O . ALA A 1 299 ? -22.102 -6.779 28.093 1.00 95.94 299 ALA A O 1
ATOM 2091 N N . ALA A 1 300 ? -19.985 -6.272 28.610 1.00 97.00 300 ALA A N 1
ATOM 2092 C CA . ALA A 1 300 ? -20.310 -4.960 29.150 1.00 97.00 300 ALA A CA 1
ATOM 2093 C C . ALA A 1 300 ? -20.547 -3.920 28.047 1.00 97.00 300 ALA A C 1
ATOM 2095 O O . ALA A 1 300 ? -19.952 -3.972 26.967 1.00 97.00 300 ALA A O 1
ATOM 2096 N N . THR A 1 301 ? -21.417 -2.951 28.334 1.00 98.19 301 THR A N 1
ATOM 2097 C CA . THR A 1 301 ? -21.798 -1.896 27.387 1.00 98.19 301 THR A CA 1
ATOM 2098 C C . THR A 1 301 ? -21.725 -0.511 28.019 1.00 98.19 301 THR A C 1
ATOM 2100 O O . THR A 1 301 ? -22.351 -0.239 29.043 1.00 98.19 301 THR A O 1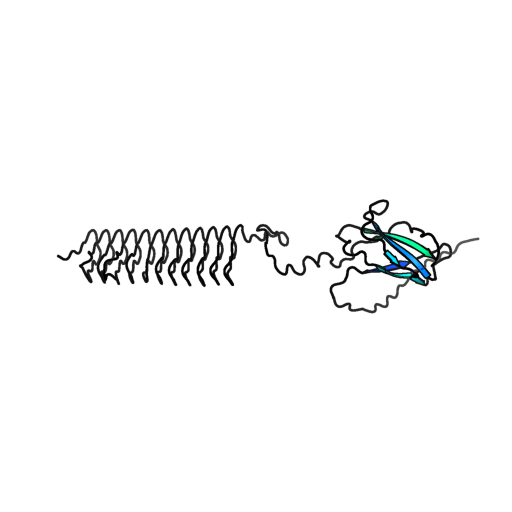
ATOM 2103 N N . ILE A 1 302 ? -21.026 0.408 27.353 1.00 98.62 302 ILE A N 1
ATOM 2104 C CA . ILE A 1 302 ? -21.092 1.847 27.618 1.00 98.62 302 ILE A CA 1
ATOM 2105 C C . ILE A 1 302 ? -21.709 2.533 26.395 1.00 98.62 302 ILE A C 1
ATOM 2107 O O . ILE A 1 302 ? -21.137 2.537 25.304 1.00 98.62 302 ILE A O 1
ATOM 2111 N N . GLY A 1 303 ? -22.887 3.134 26.569 1.00 98.38 303 GLY A N 1
ATOM 2112 C CA . GLY A 1 303 ? -23.606 3.842 25.502 1.00 98.38 303 GLY A CA 1
ATOM 2113 C C . GLY A 1 303 ? -22.947 5.159 25.068 1.00 98.38 303 GLY A C 1
ATOM 2114 O O . GLY A 1 303 ? -23.247 5.671 23.995 1.00 98.38 303 GLY A O 1
ATOM 2115 N N . GLY A 1 304 ? -22.030 5.703 25.871 1.00 97.94 304 GLY A N 1
ATOM 2116 C CA . GLY A 1 304 ? -21.234 6.887 25.549 1.00 97.94 304 GLY A CA 1
ATOM 2117 C C . GLY A 1 304 ? -20.955 7.744 26.780 1.00 97.94 304 GLY A C 1
ATOM 2118 O O . GLY A 1 304 ? -21.000 7.252 27.904 1.00 97.94 304 GLY A O 1
ATOM 2119 N N . GLY A 1 305 ? -20.715 9.040 26.576 1.00 98.44 305 GLY A N 1
ATOM 2120 C CA . GLY A 1 305 ? -20.439 9.989 27.657 1.00 98.44 305 GLY A CA 1
ATOM 2121 C C . GLY A 1 305 ? -18.949 10.151 27.955 1.00 98.44 305 GLY A C 1
ATOM 2122 O O . GLY A 1 305 ? -18.116 9.911 27.081 1.00 98.44 305 GLY A O 1
ATOM 2123 N N . GLU A 1 306 ? -18.617 10.597 29.163 1.00 98.69 306 GLU A N 1
ATOM 2124 C CA . GLU A 1 306 ? -17.247 10.918 29.566 1.00 98.69 306 GLU A CA 1
ATOM 2125 C C . GLU A 1 306 ? -16.829 10.154 30.824 1.00 98.69 306 GLU A C 1
ATOM 2127 O O . GLU A 1 306 ? -17.523 10.176 31.840 1.00 98.69 306 GLU A O 1
ATOM 2132 N N . ALA A 1 307 ? -15.655 9.526 30.780 1.00 98.31 307 ALA A N 1
ATOM 2133 C CA . ALA A 1 307 ? -15.018 8.899 31.935 1.00 98.31 307 ALA A CA 1
ATOM 2134 C C . ALA A 1 307 ? -15.895 7.859 32.660 1.00 98.31 307 ALA A C 1
ATOM 2136 O O . ALA A 1 307 ? -15.818 7.726 33.882 1.00 98.31 307 ALA A O 1
ATOM 2137 N N . ASN A 1 308 ? -16.728 7.116 31.926 1.00 98.44 308 ASN A N 1
ATOM 2138 C CA . ASN A 1 308 ? -17.494 6.014 32.503 1.00 98.44 308 ASN A CA 1
ATOM 2139 C C . ASN A 1 308 ? -16.637 4.747 32.614 1.00 98.44 308 ASN A C 1
ATOM 2141 O O . ASN A 1 308 ? -15.801 4.482 31.749 1.00 98.44 308 ASN A O 1
ATOM 2145 N N . PHE A 1 309 ? -16.854 3.960 33.665 1.00 97.94 309 PHE A N 1
ATOM 2146 C CA . PHE A 1 309 ? -16.022 2.806 34.005 1.00 97.94 309 PHE A CA 1
ATOM 2147 C C . PHE A 1 309 ? -16.861 1.579 34.385 1.00 97.94 309 PHE A C 1
ATOM 2149 O O . PHE A 1 309 ? -17.743 1.658 35.237 1.00 97.94 309 PHE A O 1
ATOM 2156 N N . ILE A 1 310 ? -16.573 0.425 33.786 1.00 96.88 310 ILE A N 1
ATOM 2157 C CA . ILE A 1 310 ? -17.151 -0.866 34.188 1.00 96.88 310 ILE A CA 1
ATOM 2158 C C . ILE A 1 310 ? -16.002 -1.814 34.515 1.00 96.88 310 ILE A C 1
ATOM 2160 O O . ILE A 1 310 ? -15.189 -2.118 33.641 1.00 96.88 310 ILE A O 1
ATOM 2164 N N . GLU A 1 311 ? -15.922 -2.259 35.765 1.00 94.62 311 GLU A N 1
ATOM 2165 C CA . GLU A 1 311 ? -14.857 -3.156 36.219 1.00 94.62 311 GLU A CA 1
ATOM 2166 C C . GLU A 1 311 ? -14.998 -4.594 35.698 1.00 94.62 311 GLU A C 1
ATOM 2168 O O . GLU A 1 311 ? -16.039 -4.975 35.174 1.00 94.62 311 GLU A O 1
ATOM 2173 N N . SER A 1 312 ? -13.977 -5.428 35.915 1.00 91.19 312 SER A N 1
ATOM 2174 C CA . SER A 1 312 ? -13.883 -6.772 35.329 1.00 91.19 312 SER A CA 1
ATOM 2175 C C . SER A 1 312 ? -14.957 -7.761 35.77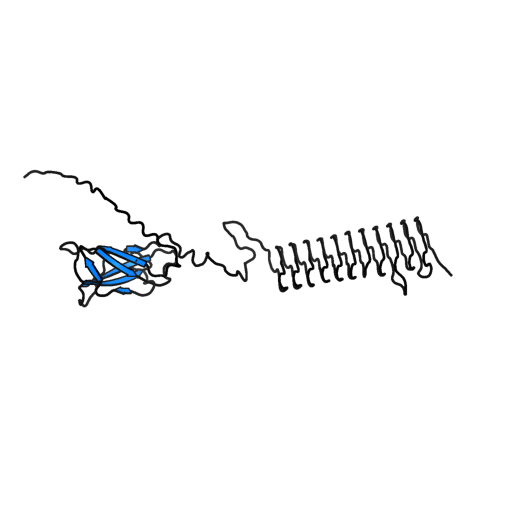5 1.00 91.19 312 SER A C 1
ATOM 2177 O O . SER A 1 312 ? -15.346 -8.635 35.001 1.00 91.19 312 SER A O 1
ATOM 2179 N N . ASN A 1 313 ? -15.443 -7.638 37.010 1.00 88.44 313 ASN A N 1
ATOM 2180 C CA . ASN A 1 313 ? -16.410 -8.580 37.575 1.00 88.44 313 ASN A CA 1
ATOM 2181 C C . ASN A 1 313 ? -17.854 -8.232 37.202 1.00 88.44 313 ASN A C 1
ATOM 2183 O O . ASN A 1 313 ? -18.736 -9.082 37.320 1.00 88.44 313 ASN A O 1
ATOM 2187 N N . ALA A 1 314 ? -18.094 -7.017 36.701 1.00 93.25 314 ALA A N 1
ATOM 2188 C CA . ALA A 1 314 ? -19.403 -6.505 36.314 1.00 93.25 314 ALA A CA 1
ATOM 2189 C C . ALA A 1 314 ? -19.875 -7.050 34.956 1.00 93.25 314 ALA A C 1
ATOM 2191 O O . ALA A 1 314 ? -20.166 -6.294 34.029 1.00 93.25 314 ALA A O 1
ATOM 2192 N N . VAL A 1 315 ? -19.943 -8.379 34.841 1.00 93.06 315 VAL A N 1
ATOM 2193 C CA . VAL A 1 315 ? -20.447 -9.105 33.668 1.00 93.06 315 VAL A CA 1
ATOM 2194 C C . VAL A 1 315 ? -21.808 -8.551 33.250 1.00 93.06 315 VAL A C 1
ATOM 2196 O O . VAL A 1 315 ? -22.698 -8.412 34.085 1.00 93.06 315 VAL A O 1
ATOM 2199 N N . GLU A 1 316 ? -21.963 -8.246 31.958 1.00 94.94 316 GLU A N 1
ATOM 2200 C CA . GLU A 1 316 ? -23.188 -7.651 31.382 1.00 94.94 316 GLU A CA 1
ATOM 2201 C C . GLU A 1 316 ? -23.547 -6.266 31.967 1.00 94.94 316 GLU A C 1
ATOM 2203 O O . GLU A 1 316 ? -24.644 -5.737 31.758 1.00 94.94 316 GLU A O 1
ATOM 2208 N N . GLY A 1 317 ? -22.601 -5.633 32.670 1.00 95.38 317 GLY A N 1
ATOM 2209 C CA . GLY A 1 317 ? -22.733 -4.284 33.198 1.00 95.38 317 GLY A CA 1
ATOM 2210 C C . GLY A 1 317 ? -23.041 -3.287 32.086 1.00 95.38 317 GLY A C 1
ATOM 2211 O O . GLY A 1 317 ? -22.438 -3.318 31.013 1.00 95.38 317 GLY A O 1
ATOM 2212 N N . THR A 1 318 ? -23.993 -2.391 32.339 1.00 97.88 318 THR A N 1
ATOM 2213 C CA . THR A 1 318 ? -24.431 -1.408 31.346 1.00 97.88 318 THR A CA 1
ATOM 2214 C C . THR A 1 318 ? -24.473 -0.008 31.939 1.00 97.88 318 THR A C 1
ATOM 2216 O O . THR A 1 318 ? -25.207 0.252 32.891 1.00 97.88 318 THR A O 1
ATOM 2219 N N . ILE A 1 319 ? -23.741 0.918 31.320 1.00 98.38 319 ILE A N 1
ATOM 2220 C CA . ILE A 1 319 ? -23.857 2.360 31.557 1.00 98.38 319 ILE A CA 1
ATOM 2221 C C . ILE A 1 319 ? -24.454 2.984 30.297 1.00 98.38 319 ILE A C 1
ATOM 2223 O O . ILE A 1 319 ? -23.821 2.999 29.245 1.00 98.38 319 ILE A O 1
ATOM 2227 N N . GLY A 1 320 ? -25.671 3.527 30.384 1.00 97.81 320 GLY A N 1
ATOM 2228 C CA . GLY A 1 320 ? -26.323 4.165 29.229 1.00 97.81 320 GLY A CA 1
ATOM 2229 C C . GLY A 1 320 ? -25.593 5.419 28.723 1.00 97.81 320 GLY A C 1
ATOM 2230 O O . GLY A 1 320 ? -25.639 5.719 27.535 1.00 97.81 320 GLY A O 1
ATOM 2231 N N . GLY A 1 321 ? -24.901 6.134 29.613 1.00 97.19 321 GLY A N 1
ATOM 2232 C CA . GLY A 1 321 ? -24.096 7.317 29.314 1.00 97.19 321 GLY A CA 1
ATOM 2233 C C . GLY A 1 321 ? -23.915 8.208 30.545 1.00 97.19 321 GLY A C 1
ATOM 2234 O O . GLY A 1 321 ? -24.180 7.780 31.667 1.00 97.19 321 GLY A O 1
ATOM 2235 N N . GLY A 1 322 ? -23.512 9.463 30.333 1.00 97.94 322 GLY A N 1
ATOM 2236 C CA . GLY A 1 322 ? -23.267 10.447 31.396 1.00 97.94 322 GLY A CA 1
ATOM 2237 C C . GLY A 1 322 ? -21.779 10.656 31.678 1.00 97.94 322 GLY A C 1
ATOM 2238 O O . GLY A 1 322 ? -20.947 10.330 30.832 1.00 97.94 322 GLY A O 1
ATOM 2239 N N . THR A 1 323 ? -21.454 11.219 32.842 1.00 98.38 323 THR A N 1
ATOM 2240 C CA . THR A 1 323 ? -20.083 11.604 33.203 1.00 98.38 323 THR A CA 1
ATOM 2241 C C . THR A 1 323 ? -19.682 10.979 34.536 1.00 98.38 323 THR A C 1
ATOM 2243 O O . THR A 1 323 ? -20.386 11.173 35.525 1.00 98.38 323 THR A O 1
ATOM 2246 N N . ILE A 1 324 ? -18.545 10.275 34.569 1.00 97.62 324 ILE A N 1
ATOM 2247 C CA . ILE A 1 324 ? -17.954 9.667 35.781 1.00 97.62 324 ILE A CA 1
ATOM 2248 C C . ILE A 1 324 ? -18.935 8.698 36.469 1.00 97.62 324 ILE A C 1
ATOM 2250 O O . ILE A 1 324 ? -19.076 8.664 37.690 1.00 97.62 324 ILE A O 1
ATOM 2254 N N . ASN A 1 325 ? -19.646 7.889 35.682 1.00 97.94 325 ASN A N 1
ATOM 2255 C CA . ASN A 1 325 ? -20.382 6.759 36.240 1.00 97.94 325 ASN A CA 1
ATOM 2256 C C . ASN A 1 325 ? -19.451 5.558 36.366 1.00 97.94 325 ASN A C 1
ATOM 2258 O O . ASN A 1 325 ? -18.614 5.321 35.494 1.00 97.94 325 ASN A O 1
ATOM 2262 N N . ALA A 1 326 ? -19.633 4.765 37.415 1.00 97.12 326 ALA A N 1
ATOM 2263 C CA . ALA A 1 326 ? -18.868 3.548 37.600 1.00 97.12 326 ALA A CA 1
ATOM 2264 C C . ALA A 1 326 ? -19.745 2.406 38.113 1.00 97.12 326 ALA A C 1
ATOM 2266 O O . ALA A 1 326 ? -20.599 2.618 38.976 1.00 97.12 326 ALA A O 1
ATOM 2267 N N . ILE A 1 327 ? -19.526 1.206 37.580 1.00 95.75 327 ILE A N 1
ATOM 2268 C CA . ILE A 1 327 ? -20.096 -0.036 38.107 1.00 95.75 327 ILE A CA 1
ATOM 2269 C C . ILE A 1 327 ? -18.959 -0.813 38.761 1.00 95.75 327 ILE A C 1
ATOM 2271 O O . ILE A 1 327 ? -17.986 -1.147 38.086 1.00 95.75 327 ILE A O 1
ATOM 2275 N N . TYR A 1 328 ? -19.127 -1.086 40.054 1.00 91.62 328 TYR A N 1
ATOM 2276 C CA . TYR A 1 328 ? -18.299 -1.979 40.857 1.00 91.62 328 TYR A CA 1
ATOM 2277 C C . TYR A 1 328 ? -19.203 -3.081 41.437 1.00 91.62 328 TYR A C 1
ATOM 2279 O O . TYR A 1 328 ? -20.346 -2.802 41.811 1.00 91.62 328 TYR A O 1
ATOM 2287 N N . LEU A 1 329 ? -18.720 -4.315 41.480 1.00 81.44 329 LEU A N 1
ATOM 2288 C CA . LEU A 1 329 ? -19.303 -5.468 42.148 1.00 81.44 329 LEU A CA 1
ATOM 2289 C C . LEU A 1 329 ? -18.312 -5.963 43.205 1.00 81.44 329 LEU A C 1
ATOM 2291 O O . LEU A 1 329 ? -17.158 -6.270 42.911 1.00 81.44 329 LEU A O 1
ATOM 2295 N N . ASP A 1 330 ? -18.808 -6.036 44.436 1.00 65.00 330 ASP A N 1
ATOM 2296 C CA . ASP A 1 330 ? -18.073 -6.554 45.591 1.00 65.00 330 ASP A CA 1
ATOM 2297 C C . ASP A 1 330 ? -17.796 -8.067 45.487 1.00 65.00 330 ASP A C 1
ATOM 2299 O O . ASP A 1 330 ? -18.681 -8.814 44.996 1.00 65.00 330 ASP A O 1
#

Nearest PDB structures (foldseek):
  3pr7-assembly1_C  TM=8.549E-01  e=2.672E-07  Moraxella catarrhalis
  3ntn-assembly1_C  TM=7.529E-01  e=1.024E-01  Moraxella catarrhalis
  4ilt-assembly2_B  TM=4.362E-01  e=4.555E-02  Streptomyces sp. SirexAA-E

pLDDT: mean 84.49, std 19.44, range [28.95, 98.94]

Foldseek 3Di:
DDDDDDDDDDDDDDPDDDPPDDDDPDFQKDKDKFFAADPVAGDFFFKKKKKWKALDQPDGDTFADIDIDGRFGADRRMTMDIDHRDPRPPQHKIWIWMWMDHHPDDDTDIDPGTHIDGPDPDDPVCVVVVDPVDPPDDDLQDQDPNRGNRQDECEEEQADCEDESHEYNEYENAHVEYEPYEEQEYENYHCEYECYEYNEYEAAHVEYECYEECEYQHHHVEYENYEENEYENEHCEYECYEYCEYDHYVEYANYEYNEYECAYQEYEPYEEQEYEDDDVPAHCEYEPYEENEYEQDHNEYECYEENEYEDHVCHVHYHNYYYNHYDDDD

Solvent-accessible surface area (backbone atoms only — not comparable to full-atom values): 16812 Å² total; per-residue (Å²): 140,85,90,81,89,81,90,80,86,84,83,82,83,80,84,80,78,85,78,82,78,77,90,61,92,75,65,65,60,44,80,48,74,50,74,45,72,50,101,90,42,59,32,70,50,48,26,28,38,35,39,37,37,19,66,34,74,68,77,68,54,77,53,69,65,71,45,74,47,71,59,42,63,26,55,82,11,36,36,74,45,81,46,66,57,54,99,69,76,82,81,66,70,32,15,42,34,42,28,42,29,58,60,88,56,93,65,68,47,74,52,80,77,41,44,79,46,67,83,68,100,72,60,70,76,43,75,77,62,75,61,71,85,70,73,94,72,72,64,41,72,42,64,59,95,87,40,75,46,66,50,36,47,74,61,44,79,73,19,60,84,40,48,68,68,28,33,31,46,29,37,28,53,5,36,49,5,37,32,58,28,36,33,47,29,36,19,58,15,38,58,7,25,32,55,24,38,34,47,26,32,7,49,6,43,51,3,30,23,48,24,37,35,47,27,33,4,43,7,43,52,2,29,25,52,28,36,35,45,26,36,13,57,4,46,51,1,35,32,57,26,40,32,46,30,37,26,52,16,55,16,38,33,52,27,37,33,46,31,38,37,58,32,37,51,25,38,32,56,25,36,37,47,26,38,40,39,58,44,97,86,23,34,48,30,37,33,56,25,36,34,45,28,37,38,29,13,26,47,18,37,33,54,25,37,33,44,28,39,36,39,56,78,30,58,59,36,73,42,78,52,53,69,66,45,70,49,85,67,135

Sequence (330 aa):
MKSRILMFTVLVLANSIPVINRGFAQGTVFTYQGRLITTNGPAAGAYDMAFTLYDAAGGGNVVGNALTNSAVTVTNGLFTVPLDFGNVFDGNARWLEIGVRTNGAENFVTLSPRQLLTASPQSIYSQNAGTAGVANTVSGTATIQGQSLDIGASNSVSGAYAAIAGGGSNTVSGDYGVVSGGHGNTVSAGYSGVGGGSDNAAAGNHSTVGGGEGNIAGGDHSTVAGGEGNSAMGDHGAIGGGAFNSVIDYDVIAGGESNVIDSSWSVVAGGLFNHVFEAPGTYWQTISGGVVNRTYARAATIGGGEANFIESNAVEGTIGGGTINAIYLD

Radius of gyration: 41.25 Å; Cα contacts (8 Å, |Δi|>4): 962; chains: 1; bounding box: 74×41×137 Å

Mean predicted aligned error: 15.67 Å